Protein AF-0000000072521257 (afdb_homodimer)

Solvent-accessible surface area (backbone atoms only — not comparable to full-atom values): 13413 Å² total; per-residue (Å²): 48,46,35,74,60,92,50,86,72,81,50,86,49,53,52,63,57,55,50,37,46,43,52,31,51,49,43,72,46,35,86,54,20,36,39,36,40,30,44,77,67,72,82,46,71,68,62,39,48,52,50,46,48,74,41,91,78,56,52,69,67,55,48,51,57,48,54,69,36,52,48,74,42,81,22,84,44,61,67,48,43,52,52,50,51,49,51,47,61,72,38,23,73,83,61,30,46,34,35,44,39,34,38,38,54,65,66,54,59,30,56,83,49,34,54,59,54,51,48,57,73,74,89,47,49,35,74,61,92,50,87,72,82,48,87,50,54,54,64,55,54,50,37,47,43,52,31,52,50,44,72,46,36,89,54,19,35,39,36,40,30,43,77,68,73,82,46,69,68,64,40,48,51,50,47,48,74,43,90,79,57,53,69,68,56,48,51,57,48,55,71,35,51,49,74,42,83,23,84,44,61,66,49,42,51,52,50,51,51,51,47,62,73,37,23,73,82,62,30,46,33,34,43,41,35,39,38,53,65,66,54,59,30,55,81,48,36,53,58,54,53,47,58,74,74,89

Structure (mmCIF, N/CA/C/O backbone):
data_AF-0000000072521257-model_v1
#
loop_
_entity.id
_entity.type
_entity.pdbx_description
1 polymer 'DNA recombination and repair protein Rad51-like C-terminal domain-containing protein'
#
loop_
_atom_site.group_PDB
_atom_site.id
_atom_site.type_symbol
_atom_site.label_atom_id
_atom_site.l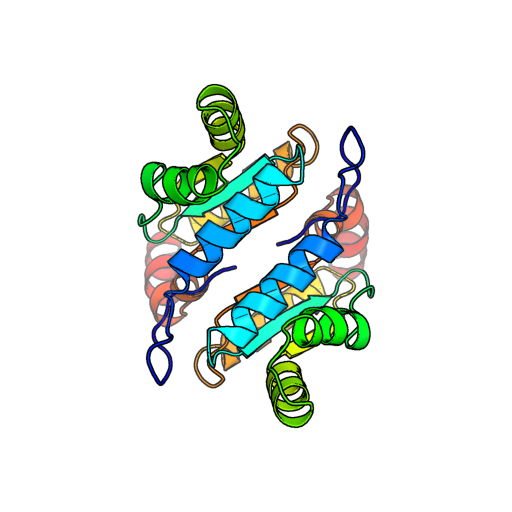abel_alt_id
_atom_site.label_comp_id
_atom_site.label_asym_id
_atom_site.label_entity_id
_atom_site.label_seq_id
_atom_site.pdbx_PDB_ins_code
_atom_site.Cartn_x
_atom_site.Cartn_y
_atom_site.Cartn_z
_atom_site.occupancy
_atom_site.B_iso_or_equiv
_atom_site.auth_seq_id
_atom_site.auth_comp_id
_atom_site.auth_asym_id
_atom_site.auth_atom_id
_atom_site.pdbx_PDB_model_num
ATOM 1 N N . LEU A 1 1 ? -2.916 1.56 -0.346 1 55.94 1 LEU A N 1
ATOM 2 C CA . LEU A 1 1 ? -3.811 2.23 -1.284 1 55.94 1 LEU A CA 1
ATOM 3 C C . LEU A 1 1 ? -3.1 3.385 -1.981 1 55.94 1 LEU A C 1
ATOM 5 O O . LEU A 1 1 ? -2.496 4.234 -1.323 1 55.94 1 LEU A O 1
ATOM 9 N N . CYS A 1 2 ? -2.846 3.328 -3.234 1 55.03 2 CYS A N 1
ATOM 10 C CA . CYS A 1 2 ? -2.188 4.363 -4.023 1 55.03 2 CYS A CA 1
ATOM 11 C C . CYS A 1 2 ? -3.205 5.188 -4.801 1 55.03 2 CYS A C 1
ATOM 13 O O . CYS A 1 2 ? -3.92 4.656 -5.656 1 55.03 2 CYS A O 1
ATOM 15 N N . ILE A 1 3 ? -3.434 6.461 -4.43 1 56.12 3 ILE A N 1
ATOM 16 C CA . ILE A 1 3 ? -4.512 7.293 -4.957 1 56.12 3 ILE A CA 1
ATOM 17 C C . ILE A 1 3 ? -3.943 8.312 -5.941 1 56.12 3 ILE A C 1
ATOM 19 O O . ILE A 1 3 ? -3.006 9.039 -5.613 1 56.12 3 ILE A O 1
ATOM 23 N N . SER A 1 4 ? -4.277 8.281 -7.172 1 51.75 4 SER A N 1
ATOM 24 C CA . SER A 1 4 ? -3.748 9.109 -8.25 1 51.75 4 SER A CA 1
ATOM 25 C C . SER A 1 4 ? -4.52 10.422 -8.359 1 51.75 4 SER A C 1
ATOM 27 O O . SER A 1 4 ? -5.477 10.523 -9.125 1 51.75 4 SER A O 1
ATOM 29 N N . ARG A 1 5 ? -4.938 10.961 -7.371 1 56.97 5 ARG A N 1
ATOM 30 C CA . ARG A 1 5 ? -5.629 12.203 -7.688 1 56.97 5 ARG A CA 1
ATOM 31 C C . ARG A 1 5 ? -4.699 13.398 -7.539 1 56.97 5 ARG A C 1
ATOM 33 O O . ARG A 1 5 ? -3.805 13.398 -6.688 1 56.97 5 ARG A O 1
ATOM 40 N N . LYS A 1 6 ? -4.91 14.18 -8.508 1 59.28 6 LYS A N 1
ATOM 41 C CA . LYS A 1 6 ? -4.129 15.414 -8.562 1 59.28 6 LYS A CA 1
ATOM 42 C C . LYS A 1 6 ? -4.332 16.25 -7.309 1 59.28 6 LYS A C 1
ATOM 44 O O . LYS A 1 6 ? -5.445 16.328 -6.781 1 59.28 6 LYS A O 1
ATOM 49 N N . CYS A 1 7 ? -3.344 16.406 -6.531 1 63.5 7 CYS A N 1
ATOM 50 C CA . CYS A 1 7 ? -3.348 17.406 -5.461 1 63.5 7 CYS A CA 1
ATOM 51 C C . CYS A 1 7 ? -2.139 18.328 -5.57 1 63.5 7 CYS A C 1
ATOM 53 O O . CYS A 1 7 ? -1.008 17.859 -5.723 1 63.5 7 CYS A O 1
ATOM 55 N N . GLY A 1 8 ? -2.553 19.516 -5.555 1 62.97 8 GLY A N 1
ATOM 56 C CA . GLY A 1 8 ? -1.477 20.5 -5.52 1 62.97 8 GLY A CA 1
ATOM 57 C C . GLY A 1 8 ? -0.546 20.406 -6.715 1 62.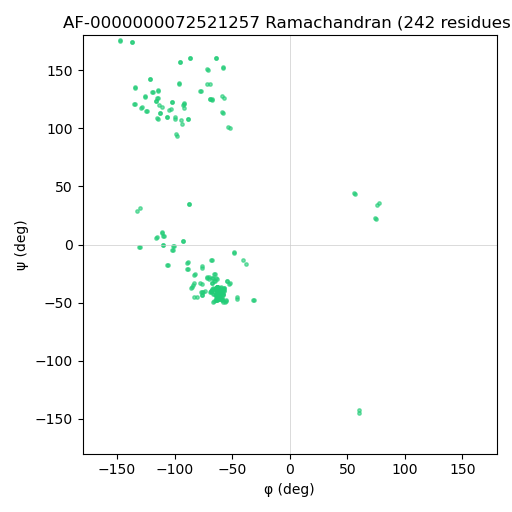97 8 GLY A C 1
ATOM 58 O O . GLY A 1 8 ? -0.994 20.172 -7.84 1 62.97 8 GLY A O 1
ATOM 59 N N . ARG A 1 9 ? 0.87 20.625 -6.527 1 59.41 9 ARG A N 1
ATOM 60 C CA . ARG A 1 9 ? 1.883 20.609 -7.582 1 59.41 9 ARG A CA 1
ATOM 61 C C . ARG A 1 9 ? 2.125 19.203 -8.086 1 59.41 9 ARG A C 1
ATOM 63 O O . ARG A 1 9 ? 2.133 18.25 -7.301 1 59.41 9 ARG A O 1
ATOM 70 N N . PRO A 1 10 ? 2.24 19.062 -9.297 1 63.34 10 PRO A N 1
ATOM 71 C CA . PRO A 1 10 ? 2.484 17.734 -9.859 1 63.34 10 PRO A CA 1
ATOM 72 C C . PRO A 1 10 ? 3.744 17.078 -9.289 1 63.34 10 PRO A C 1
ATOM 74 O O . PRO A 1 10 ? 4.762 17.75 -9.102 1 63.34 10 PRO A O 1
ATOM 77 N N . PRO A 1 11 ? 3.564 15.891 -8.781 1 64 11 PRO A N 1
ATOM 78 C CA . PRO A 1 11 ? 4.754 15.18 -8.32 1 64 11 PRO A CA 1
ATOM 79 C C . PRO A 1 11 ? 5.73 14.859 -9.445 1 64 11 PRO A C 1
ATOM 81 O O . PRO A 1 11 ? 5.375 14.969 -10.625 1 64 11 PRO A O 1
ATOM 84 N N . LEU A 1 12 ? 7.012 14.578 -9.07 1 61.75 12 LEU A N 1
ATOM 85 C CA . LEU A 1 12 ? 8.039 14.156 -10.016 1 61.75 12 LEU A CA 1
ATOM 86 C C . LEU A 1 12 ? 7.672 12.812 -10.648 1 61.75 12 LEU A C 1
ATOM 88 O O . LEU A 1 12 ? 7.941 12.594 -11.828 1 61.75 12 LEU A O 1
ATOM 92 N N . LEU A 1 13 ? 7.098 12 -9.891 1 67.88 13 LEU A N 1
ATOM 93 C CA . LEU A 1 13 ? 6.621 10.703 -10.336 1 67.88 13 LEU A CA 1
ATOM 94 C C . LEU A 1 13 ? 5.121 10.562 -10.102 1 67.88 13 LEU A C 1
ATOM 96 O O . LEU A 1 13 ? 4.582 11.125 -9.141 1 67.88 13 LEU A O 1
ATOM 100 N N . THR A 1 14 ? 4.621 9.953 -11.016 1 75.81 14 THR A N 1
ATOM 101 C CA . THR A 1 14 ? 3.207 9.672 -10.789 1 75.81 14 THR A CA 1
ATOM 102 C C . THR A 1 14 ? 3.029 8.617 -9.703 1 75.81 14 THR A C 1
ATOM 104 O O . THR A 1 14 ? 3.953 7.852 -9.414 1 75.81 14 THR A O 1
ATOM 107 N N . LEU A 1 15 ? 2.023 8.656 -9.031 1 78.31 15 LEU A N 1
ATOM 108 C CA . LEU A 1 15 ? 1.698 7.684 -7.996 1 78.31 15 LEU A CA 1
ATOM 109 C C . LEU A 1 15 ? 1.734 6.266 -8.555 1 78.31 15 LEU A C 1
ATOM 111 O O . LEU A 1 15 ? 2.162 5.332 -7.867 1 78.31 15 LEU A O 1
ATOM 115 N N . PHE A 1 16 ? 1.401 6.148 -9.82 1 80.19 16 PHE A N 1
ATOM 116 C CA . PHE A 1 16 ? 1.442 4.848 -10.477 1 80.19 16 PHE A CA 1
ATOM 117 C C . PHE A 1 16 ? 2.875 4.336 -10.586 1 80.19 16 PHE A C 1
ATOM 119 O O . PHE A 1 16 ? 3.15 3.174 -10.281 1 80.19 16 PHE A O 1
ATOM 126 N N . GLN A 1 17 ? 3.758 5.293 -10.945 1 86 17 GLN A N 1
ATOM 127 C CA . GLN A 1 17 ? 5.16 4.906 -11.07 1 86 17 GLN A CA 1
ATOM 128 C C . GLN A 1 17 ? 5.727 4.449 -9.734 1 86 17 GLN A C 1
ATOM 130 O O . GLN A 1 17 ? 6.473 3.467 -9.672 1 86 17 GLN A O 1
ATOM 135 N N . LEU A 1 18 ? 5.395 5.156 -8.711 1 86.81 18 LEU A N 1
ATOM 136 C CA . LEU A 1 18 ? 5.875 4.809 -7.375 1 86.81 18 LEU A CA 1
ATOM 137 C C . LEU A 1 18 ? 5.305 3.469 -6.922 1 86.81 18 LEU A C 1
ATOM 139 O O . LEU A 1 18 ? 6.02 2.654 -6.328 1 86.81 18 LEU A O 1
ATOM 143 N N . CYS A 1 19 ? 4.043 3.193 -7.242 1 89.44 19 CYS A N 1
ATOM 144 C CA . CYS A 1 19 ? 3.41 1.936 -6.863 1 89.44 19 CYS A CA 1
ATOM 145 C C . CYS A 1 19 ? 4.027 0.764 -7.617 1 89.44 19 CYS A C 1
ATOM 147 O O . CYS A 1 19 ? 4.309 -0.281 -7.027 1 89.44 19 CYS A O 1
ATOM 149 N N . TYR A 1 20 ? 4.32 0.989 -8.891 1 90.56 20 TYR A N 1
ATOM 150 C CA . TYR A 1 20 ? 4.961 -0.054 -9.688 1 90.56 20 TYR A CA 1
ATOM 151 C C . TYR A 1 20 ? 6.344 -0.382 -9.141 1 90.56 20 TYR A C 1
ATOM 153 O O . TYR A 1 20 ? 6.703 -1.554 -9 1 90.56 20 TYR A O 1
ATOM 161 N N . ALA A 1 21 ? 7.062 0.642 -8.875 1 90.31 21 ALA A N 1
ATOM 162 C CA . ALA A 1 21 ? 8.414 0.449 -8.352 1 90.31 21 ALA A CA 1
ATOM 163 C C . ALA A 1 21 ? 8.383 -0.305 -7.023 1 90.31 21 ALA A C 1
ATOM 165 O O . ALA A 1 21 ? 9.234 -1.16 -6.77 1 90.31 21 ALA A O 1
ATOM 166 N N . PHE A 1 22 ? 7.438 -0.017 -6.211 1 90.5 22 PHE A N 1
ATOM 167 C CA . PHE A 1 22 ? 7.309 -0.677 -4.918 1 90.5 22 PHE A CA 1
ATOM 168 C C . PHE A 1 22 ? 6.984 -2.154 -5.094 1 90.5 22 PHE A C 1
ATOM 170 O O . PHE A 1 22 ? 7.594 -3.012 -4.453 1 90.5 22 PHE A O 1
ATOM 177 N N . VAL A 1 23 ? 5.984 -2.396 -5.941 1 93 23 VAL A N 1
ATOM 178 C CA . VAL A 1 23 ? 5.574 -3.777 -6.16 1 93 23 VAL A CA 1
ATOM 179 C C . VAL A 1 23 ? 6.738 -4.574 -6.746 1 93 23 VAL A C 1
ATOM 181 O O . VAL A 1 23 ? 6.98 -5.715 -6.34 1 93 23 VAL A O 1
ATOM 184 N N . ALA A 1 24 ? 7.469 -3.971 -7.676 1 92.94 24 ALA A N 1
ATOM 185 C CA . ALA A 1 24 ? 8.641 -4.641 -8.227 1 92.94 24 ALA A CA 1
ATOM 186 C C . ALA A 1 24 ? 9.648 -4.977 -7.129 1 92.94 24 ALA A C 1
ATOM 188 O O . ALA A 1 24 ? 10.172 -6.09 -7.078 1 92.94 24 ALA A O 1
ATOM 189 N N . ASN A 1 25 ? 9.938 -4.039 -6.258 1 90.12 25 ASN A N 1
ATOM 190 C CA . ASN A 1 25 ? 10.844 -4.258 -5.137 1 90.12 25 ASN A CA 1
ATOM 191 C C . ASN A 1 25 ? 10.336 -5.352 -4.203 1 90.12 25 ASN A C 1
ATOM 193 O O . ASN A 1 25 ? 11.109 -6.191 -3.738 1 90.12 25 ASN A O 1
ATOM 197 N N . PHE A 1 26 ? 9.086 -5.359 -3.924 1 90.56 26 PHE A N 1
ATOM 198 C CA . PHE A 1 26 ? 8.43 -6.359 -3.088 1 90.56 26 PHE A CA 1
ATOM 199 C C . PHE A 1 26 ? 8.625 -7.754 -3.666 1 90.56 26 PHE A C 1
ATOM 201 O O . PHE A 1 26 ? 9.023 -8.68 -2.953 1 90.56 26 PHE A O 1
ATOM 208 N N . LEU A 1 27 ? 8.391 -7.855 -4.926 1 92 27 LEU A N 1
ATOM 209 C CA . LEU A 1 27 ? 8.469 -9.148 -5.59 1 92 27 LEU A CA 1
ATOM 210 C C . LEU A 1 27 ? 9.906 -9.664 -5.617 1 92 27 LEU A C 1
ATOM 212 O O . LEU A 1 27 ? 10.141 -10.867 -5.504 1 92 27 LEU A O 1
ATOM 216 N N . ARG A 1 28 ? 10.781 -8.75 -5.711 1 89.5 28 ARG A N 1
ATOM 217 C CA . ARG A 1 28 ? 12.195 -9.117 -5.766 1 89.5 28 ARG A CA 1
ATOM 218 C C . ARG A 1 28 ? 12.6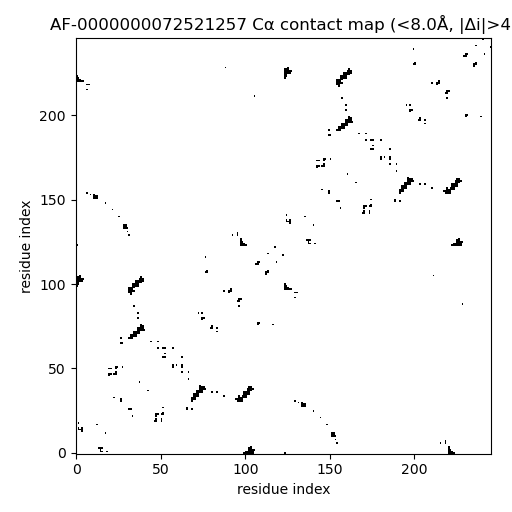88 -9.617 -4.414 1 89.5 28 ARG A C 1
ATOM 220 O O . ARG A 1 28 ? 13.578 -10.461 -4.344 1 89.5 28 ARG A O 1
ATOM 227 N N . ASN A 1 29 ? 12.109 -9.164 -3.395 1 87.88 29 ASN A N 1
ATOM 228 C CA . ASN A 1 29 ? 12.688 -9.383 -2.072 1 87.88 29 ASN A CA 1
ATOM 229 C C . ASN A 1 29 ? 11.844 -10.352 -1.249 1 87.88 29 ASN A C 1
ATOM 231 O O . ASN A 1 29 ? 12.164 -10.625 -0.09 1 87.88 29 ASN A O 1
ATOM 235 N N . THR A 1 30 ? 10.789 -10.805 -1.823 1 87.88 30 THR A N 1
ATOM 236 C CA . THR A 1 30 ? 9.938 -11.766 -1.119 1 87.88 30 THR A CA 1
ATOM 237 C C . THR A 1 30 ? 9.5 -12.883 -2.057 1 87.88 30 THR A C 1
ATOM 239 O O . THR A 1 30 ? 9.766 -12.836 -3.258 1 87.88 30 THR A O 1
ATOM 242 N N . THR A 1 31 ? 8.828 -13.852 -1.479 1 88.62 31 THR A N 1
ATOM 243 C CA . THR A 1 31 ? 8.195 -14.914 -2.254 1 88.62 31 THR A CA 1
ATOM 244 C C . THR A 1 31 ? 6.676 -14.797 -2.193 1 88.62 31 THR A C 1
ATOM 246 O O . THR A 1 31 ? 5.961 -15.664 -2.699 1 88.62 31 THR A O 1
ATOM 249 N N . PHE A 1 32 ? 6.195 -13.711 -1.667 1 88.31 32 PHE A N 1
ATOM 250 C CA . PHE A 1 32 ? 4.77 -13.555 -1.415 1 88.31 32 PHE A CA 1
ATOM 251 C C . PHE A 1 32 ? 4.055 -13.023 -2.654 1 88.31 32 PHE A C 1
ATOM 253 O O . PHE A 1 32 ? 4.688 -12.461 -3.549 1 88.31 32 PHE A O 1
ATOM 260 N N . ASN A 1 33 ? 2.805 -13.242 -2.605 1 90.44 33 ASN A N 1
ATOM 261 C CA . ASN A 1 33 ? 1.97 -12.805 -3.717 1 90.44 33 ASN A CA 1
ATOM 262 C C . ASN A 1 33 ? 1.356 -11.43 -3.447 1 90.44 33 ASN A C 1
ATOM 264 O O . ASN A 1 33 ? 1.243 -11.016 -2.295 1 90.44 33 ASN A O 1
ATOM 268 N N . VAL A 1 34 ? 1.002 -10.758 -4.57 1 92.12 34 VAL A N 1
ATOM 269 C CA . VAL A 1 34 ? 0.412 -9.422 -4.527 1 92.12 34 VAL A CA 1
ATOM 270 C C . VAL A 1 34 ? -0.983 -9.453 -5.145 1 92.12 34 VAL A C 1
ATOM 272 O O . VAL A 1 34 ? -1.183 -10.039 -6.215 1 92.12 34 VAL A O 1
ATOM 275 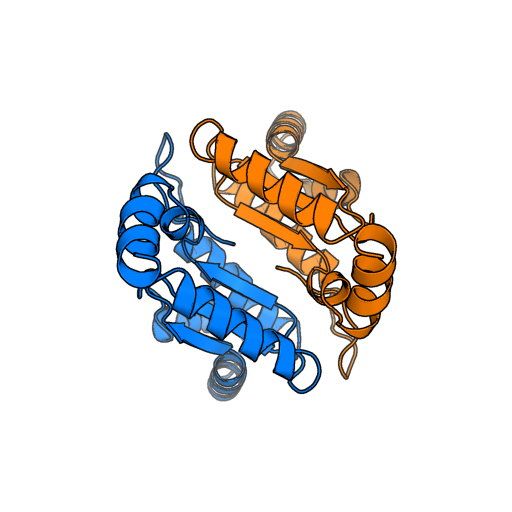N N . ALA A 1 35 ? -1.9 -8.898 -4.445 1 91.25 35 ALA A N 1
ATOM 276 C CA . ALA A 1 35 ? -3.219 -8.641 -5.02 1 91.25 35 ALA A CA 1
ATOM 277 C C . ALA A 1 35 ? -3.375 -7.168 -5.391 1 91.25 35 ALA A C 1
ATOM 279 O O . ALA A 1 35 ? -3.225 -6.285 -4.539 1 91.25 35 ALA A O 1
ATOM 280 N N . TRP A 1 36 ? -3.66 -6.945 -6.656 1 92.94 36 TRP A N 1
ATOM 281 C CA . TRP A 1 36 ? -3.85 -5.59 -7.172 1 92.94 36 TRP A CA 1
ATOM 282 C C . TRP A 1 36 ? -5.289 -5.379 -7.633 1 92.94 36 TRP A C 1
ATOM 284 O O . TRP A 1 36 ? -5.699 -5.918 -8.664 1 92.94 36 TRP A O 1
ATOM 294 N N . LEU A 1 37 ? -6.004 -4.617 -6.887 1 90.81 37 LEU A N 1
ATOM 295 C CA . LEU A 1 37 ? -7.352 -4.215 -7.281 1 90.81 37 LEU A CA 1
ATOM 296 C C . LEU A 1 37 ? -7.312 -2.941 -8.117 1 90.81 37 LEU A C 1
ATOM 298 O O . LEU A 1 37 ? -7.109 -1.849 -7.586 1 90.81 37 LEU A O 1
ATOM 302 N N . ASP A 1 38 ? -7.566 -3.062 -9.359 1 89.94 38 ASP A N 1
ATOM 303 C CA . ASP A 1 38 ? -7.375 -2.014 -10.359 1 89.94 38 ASP A CA 1
ATOM 304 C C . ASP A 1 38 ? -8.688 -1.291 -10.656 1 89.94 38 ASP A C 1
ATOM 306 O O . ASP A 1 38 ? -9.438 -1.702 -11.539 1 89.94 38 ASP A O 1
ATOM 310 N N . SER A 1 39 ? -8.93 -0.238 -10 1 83.75 39 SER A N 1
ATOM 311 C CA . SER A 1 39 ? -10.18 0.489 -10.203 1 83.75 39 SER A CA 1
ATOM 312 C C . SER A 1 39 ? -10.094 1.41 -11.414 1 83.75 39 SER A C 1
ATOM 314 O O . SER A 1 39 ? -11.109 1.689 -12.055 1 83.75 39 SER A O 1
ATOM 316 N N . SER A 1 40 ? -8.953 1.848 -11.797 1 81.31 40 SER A N 1
ATOM 317 C CA . SER A 1 40 ? -8.766 2.797 -12.891 1 81.31 40 SER A CA 1
ATOM 318 C C . SER A 1 40 ? -8.617 2.08 -14.227 1 81.31 40 SER A C 1
ATOM 320 O O . SER A 1 40 ? -8.781 2.688 -15.289 1 81.31 40 SER A O 1
ATOM 322 N N . GLY A 1 41 ? -8.25 0.86 -14.094 1 86.62 41 GLY A N 1
ATOM 323 C CA . GLY A 1 41 ? -7.949 0.123 -15.312 1 86.62 41 GLY A CA 1
ATOM 324 C C . GLY A 1 41 ? -6.625 0.522 -15.938 1 86.62 41 GLY A C 1
ATOM 325 O O . GLY A 1 41 ? -6.441 0.397 -17.156 1 86.62 41 GLY A O 1
ATOM 326 N N . SER A 1 42 ? -5.762 1.056 -15.156 1 84.75 42 SER A N 1
ATOM 327 C CA . SER A 1 42 ? -4.516 1.587 -15.703 1 84.75 42 SER A CA 1
ATOM 328 C C . SER A 1 42 ? -3.355 0.624 -15.477 1 84.75 42 SER A C 1
ATOM 330 O O . SER A 1 42 ? -2.246 0.856 -15.961 1 84.75 42 SER A O 1
ATOM 332 N N . PHE A 1 43 ? -3.574 -0.539 -14.805 1 91.94 43 PHE A N 1
ATOM 333 C CA . PHE A 1 43 ? -2.498 -1.494 -14.57 1 91.94 43 PHE A CA 1
ATOM 334 C C . PHE A 1 43 ? -2.029 -2.117 -15.875 1 91.94 43 PHE A C 1
ATOM 336 O O . PHE A 1 43 ? -2.844 -2.588 -16.672 1 91.94 43 PHE A O 1
ATOM 343 N N . ARG A 1 44 ? -0.794 -2.014 -16.141 1 94.19 44 ARG A N 1
ATOM 344 C CA . ARG A 1 44 ? -0.155 -2.625 -17.297 1 94.19 44 ARG A CA 1
ATOM 345 C C . ARG A 1 44 ? 1.004 -3.521 -16.875 1 94.19 44 ARG A C 1
ATOM 347 O O . ARG A 1 44 ? 2.012 -3.039 -16.359 1 94.19 44 ARG A O 1
ATOM 354 N N . ALA A 1 45 ? 0.822 -4.809 -17.141 1 94.62 45 ALA A N 1
ATOM 355 C CA . ALA A 1 45 ? 1.824 -5.785 -16.719 1 94.62 45 ALA A CA 1
ATOM 356 C C . ALA A 1 45 ? 3.193 -5.453 -17.297 1 94.62 45 ALA A C 1
ATOM 358 O O . ALA A 1 45 ? 4.219 -5.621 -16.641 1 94.62 45 ALA A O 1
ATOM 359 N N . HIS A 1 46 ? 3.156 -4.969 -18.547 1 94.06 46 HIS A N 1
ATOM 360 C CA . HIS A 1 46 ? 4.422 -4.664 -19.203 1 94.06 46 HIS A CA 1
ATOM 361 C C . HIS A 1 46 ? 5.16 -3.543 -18.484 1 94.06 46 HIS A C 1
ATOM 363 O O . HIS A 1 46 ? 6.395 -3.535 -18.438 1 94.06 46 HIS A O 1
ATOM 369 N N . ARG A 1 47 ? 4.453 -2.561 -17.984 1 91.88 47 ARG A N 1
ATOM 370 C CA . ARG A 1 47 ? 5.086 -1.49 -17.219 1 91.88 47 ARG A CA 1
ATOM 371 C C . ARG A 1 47 ? 5.738 -2.033 -15.945 1 91.88 47 ARG A C 1
ATOM 373 O O . ARG A 1 47 ? 6.844 -1.62 -15.586 1 91.88 47 ARG A O 1
ATOM 380 N N . LEU A 1 48 ? 5.023 -2.969 -15.258 1 93.62 48 LEU A N 1
ATOM 381 C CA . LEU A 1 48 ? 5.598 -3.598 -14.07 1 93.62 48 LEU A CA 1
ATOM 382 C C . LEU A 1 48 ? 6.84 -4.406 -14.438 1 93.62 48 LEU A C 1
ATOM 384 O O . LEU A 1 48 ? 7.828 -4.398 -13.695 1 93.62 48 LEU A O 1
ATOM 388 N N . GLN A 1 49 ? 6.758 -5.082 -15.586 1 94.56 49 GLN A N 1
ATOM 389 C CA . GLN A 1 49 ? 7.891 -5.863 -16.078 1 94.56 49 GLN A CA 1
ATOM 390 C C . GLN A 1 49 ? 9.133 -4.992 -16.234 1 94.56 49 GLN A C 1
ATOM 392 O O . GLN A 1 49 ? 10.242 -5.422 -15.914 1 94.56 49 GLN A O 1
ATOM 397 N N . GLU A 1 50 ? 8.938 -3.801 -16.719 1 92.44 50 GLU A N 1
ATOM 398 C CA . GLU A 1 50 ? 10.047 -2.877 -16.922 1 92.44 50 GLU A CA 1
ATOM 399 C C . GLU A 1 50 ? 10.719 -2.533 -15.594 1 92.44 50 GLU A C 1
ATOM 401 O O . GLU A 1 50 ? 11.945 -2.414 -15.523 1 92.44 50 GLU A O 1
ATOM 406 N N . TYR A 1 51 ? 9.938 -2.408 -14.578 1 91.62 51 TYR A N 1
ATOM 407 C CA . TYR A 1 51 ? 10.492 -2.113 -13.258 1 91.62 51 TYR A CA 1
ATOM 408 C C . TYR A 1 51 ? 11.25 -3.312 -12.703 1 91.62 51 TYR A C 1
ATOM 410 O O . TYR A 1 51 ? 12.219 -3.148 -11.953 1 91.62 51 TYR A O 1
ATOM 418 N N . LEU A 1 52 ? 10.867 -4.5 -13.094 1 92.44 52 LEU A N 1
ATOM 419 C CA . LEU A 1 52 ? 11.516 -5.723 -12.625 1 92.44 52 LEU A CA 1
ATOM 420 C C . LEU A 1 52 ? 12.836 -5.949 -13.344 1 92.44 52 LEU A C 1
ATOM 422 O O . LEU A 1 52 ? 13.789 -6.457 -12.758 1 92.44 52 LEU A O 1
ATOM 426 N N . ILE A 1 53 ? 12.891 -5.551 -14.594 1 87.44 53 ILE A N 1
ATOM 427 C CA . ILE A 1 53 ? 14.062 -5.77 -15.43 1 87.44 53 ILE A CA 1
ATOM 428 C C . ILE A 1 53 ? 15.164 -4.785 -15.047 1 87.44 53 ILE A C 1
ATOM 430 O O . ILE A 1 53 ? 16.359 -5.121 -15.102 1 87.44 53 ILE A O 1
ATOM 434 N N . ASP A 1 54 ? 14.836 -3.576 -14.836 1 74.62 54 ASP A N 1
ATOM 435 C CA . ASP A 1 54 ? 15.828 -2.537 -14.57 1 74.62 54 ASP A CA 1
ATOM 436 C C . ASP A 1 54 ? 16.828 -2.99 -13.508 1 74.62 54 ASP A C 1
ATOM 438 O O . ASP A 1 54 ? 17.906 -2.418 -13.383 1 74.62 54 ASP A O 1
ATOM 442 N N . SER A 1 55 ? 16.562 -4.066 -12.984 1 62.56 55 SER A N 1
ATOM 443 C CA . SER A 1 55 ? 17.594 -4.598 -12.102 1 62.56 55 SER A CA 1
ATOM 444 C C . SER A 1 55 ? 18.516 -5.559 -12.844 1 62.56 55 SER A C 1
ATOM 446 O O . SER A 1 55 ? 18.047 -6.484 -13.508 1 62.56 55 SER A O 1
ATOM 448 N N . ALA A 1 56 ? 19.781 -5.195 -13.164 1 60.75 56 ALA A N 1
ATOM 449 C CA . ALA A 1 56 ? 20.844 -5.707 -14.008 1 60.75 56 ALA A CA 1
ATOM 450 C C . ALA A 1 56 ? 20.953 -7.227 -13.922 1 60.75 56 ALA A C 1
ATOM 452 O O . ALA A 1 56 ? 21.391 -7.883 -14.859 1 60.75 56 ALA A O 1
ATOM 453 N N . ASP A 1 57 ? 20.359 -7.844 -13.008 1 68.06 57 ASP A N 1
ATOM 454 C CA . ASP A 1 57 ? 20.797 -9.234 -12.922 1 68.06 57 ASP A CA 1
ATOM 455 C C . ASP A 1 57 ? 19.609 -10.18 -12.82 1 68.06 57 ASP A C 1
ATOM 457 O O . ASP A 1 57 ? 19.734 -11.312 -12.352 1 68.06 57 ASP A O 1
ATOM 461 N N . VAL A 1 58 ? 18.547 -9.812 -13.359 1 79.62 58 VAL A N 1
ATOM 462 C CA . VAL A 1 58 ? 17.422 -10.727 -13.188 1 79.62 58 VAL A CA 1
ATOM 463 C C . VAL A 1 58 ? 17.062 -11.375 -14.516 1 79.62 58 VAL A C 1
ATOM 465 O O . VAL A 1 58 ? 16.969 -10.703 -15.547 1 79.62 58 VAL A O 1
ATOM 468 N N . SER A 1 59 ? 17.125 -12.68 -14.703 1 87.56 59 SER A N 1
ATOM 469 C CA . SER A 1 59 ? 16.75 -13.43 -15.906 1 87.56 59 SER A CA 1
ATOM 470 C C . SER A 1 59 ? 15.297 -13.18 -16.281 1 87.56 59 SER A C 1
ATOM 472 O O . SER A 1 59 ? 14.484 -12.82 -15.43 1 87.56 59 SER A O 1
ATOM 474 N N . GLU A 1 60 ? 15.086 -13.328 -17.562 1 88.81 60 GLU A N 1
ATOM 475 C CA . GLU A 1 60 ? 13.719 -13.195 -18.062 1 88.81 60 GLU A CA 1
ATOM 476 C C . GLU A 1 60 ? 12.789 -14.195 -17.391 1 88.81 60 GLU A C 1
ATOM 478 O O . GLU A 1 60 ? 11.641 -13.867 -17.078 1 88.81 60 GLU A O 1
ATOM 483 N N . ASP A 1 61 ? 13.281 -15.344 -17.172 1 92.44 61 ASP A N 1
ATOM 484 C CA . ASP A 1 61 ? 12.484 -16.375 -16.516 1 92.44 61 ASP A CA 1
ATOM 485 C C . ASP A 1 61 ? 12.102 -15.953 -15.094 1 92.44 61 ASP A C 1
ATOM 487 O O . ASP A 1 61 ? 10.984 -16.203 -14.648 1 92.44 61 ASP A O 1
ATOM 491 N N . LEU A 1 62 ? 13 -15.383 -14.438 1 93.12 62 LEU A N 1
ATOM 492 C CA . LEU A 1 62 ? 12.727 -14.922 -13.078 1 93.12 62 LEU A CA 1
ATOM 493 C C . LEU A 1 62 ? 11.711 -13.789 -13.078 1 93.12 62 LEU A C 1
ATOM 495 O O . LEU A 1 62 ? 10.82 -13.75 -12.219 1 93.12 62 LEU A O 1
ATOM 499 N N . VAL A 1 63 ? 11.844 -12.984 -14.062 1 94.06 63 VAL A N 1
ATOM 500 C CA . VAL A 1 63 ? 10.906 -11.875 -14.188 1 94.06 63 VAL A CA 1
ATOM 501 C C . VAL A 1 63 ? 9.492 -12.414 -14.414 1 94.06 63 VAL A C 1
ATOM 503 O O . VAL A 1 63 ? 8.539 -11.961 -13.781 1 94.06 63 VAL A O 1
ATOM 506 N N . GLU A 1 64 ? 9.406 -13.344 -15.273 1 94.5 64 GLU A N 1
ATOM 507 C CA . GLU A 1 64 ? 8.109 -13.961 -15.555 1 94.5 64 GLU A CA 1
ATOM 508 C C . GLU A 1 64 ? 7.527 -14.609 -14.305 1 94.5 64 GLU A C 1
ATOM 510 O O . GLU A 1 64 ? 6.332 -14.484 -14.031 1 94.5 64 GLU A O 1
ATOM 515 N N . SER A 1 65 ? 8.367 -15.266 -13.617 1 95.44 65 SER A N 1
ATOM 516 C CA . SER A 1 65 ? 7.918 -15.93 -12.391 1 95.44 65 SER A CA 1
ATOM 517 C C . SER A 1 65 ? 7.418 -14.914 -11.367 1 95.44 65 SER A C 1
ATOM 519 O O . SER A 1 65 ? 6.465 -15.188 -10.641 1 95.44 65 SER A O 1
ATOM 521 N N . MET A 1 66 ? 8.039 -13.789 -11.281 1 95 66 MET A N 1
ATOM 522 C CA . MET A 1 66 ? 7.602 -12.734 -10.367 1 95 66 MET A CA 1
ATOM 523 C C . MET A 1 66 ? 6.262 -12.156 -10.812 1 95 66 MET A C 1
ATOM 525 O O . MET A 1 66 ? 5.379 -11.922 -9.984 1 95 66 MET A O 1
ATOM 529 N N . LEU A 1 67 ? 6.117 -12.016 -12.102 1 96.25 67 LEU A N 1
ATOM 530 C CA . LEU A 1 67 ? 4.875 -11.461 -12.633 1 96.25 67 LEU A CA 1
ATOM 531 C C . LEU A 1 67 ? 3.701 -12.391 -12.359 1 96.25 67 LEU A C 1
ATOM 533 O O . LEU A 1 67 ? 2.578 -11.93 -12.141 1 96.25 67 LEU A O 1
ATOM 537 N N . GLU A 1 68 ? 3.955 -13.688 -12.328 1 96.62 68 GLU A N 1
ATOM 538 C CA . GLU A 1 68 ? 2.918 -14.68 -12.07 1 96.62 68 GLU A CA 1
ATOM 539 C C . GLU A 1 68 ? 2.396 -14.578 -10.641 1 96.62 68 GLU A C 1
ATOM 541 O O . GLU A 1 68 ? 1.338 -15.117 -10.32 1 96.62 68 GLU A O 1
ATOM 546 N N . ARG A 1 69 ? 3.061 -13.883 -9.797 1 94.81 69 ARG A N 1
ATOM 547 C CA . ARG A 1 69 ? 2.668 -13.758 -8.398 1 94.81 69 ARG A CA 1
ATOM 548 C C . ARG A 1 69 ? 1.785 -12.531 -8.188 1 94.81 69 ARG A C 1
ATOM 550 O O . ARG A 1 69 ? 1.373 -12.242 -7.059 1 94.81 69 ARG A O 1
ATOM 557 N N . VAL A 1 70 ? 1.454 -11.82 -9.219 1 95.69 70 VAL A N 1
ATOM 558 C CA . VAL A 1 70 ? 0.597 -10.641 -9.133 1 95.69 70 VAL A CA 1
ATOM 559 C C . VAL A 1 70 ? -0.786 -10.969 -9.695 1 95.69 70 VAL A C 1
ATOM 561 O O . VAL A 1 70 ? -0.935 -11.203 -10.891 1 95.69 70 VAL A O 1
ATOM 564 N N . ALA A 1 71 ? -1.722 -11.031 -8.812 1 95.12 71 ALA A N 1
ATOM 565 C CA . ALA A 1 71 ? -3.111 -11.18 -9.242 1 95.12 71 ALA A CA 1
ATOM 566 C C . ALA A 1 71 ? -3.781 -9.82 -9.414 1 95.12 71 ALA A C 1
ATOM 568 O O . ALA A 1 71 ? -3.846 -9.023 -8.469 1 95.12 71 ALA A O 1
ATOM 569 N N . VAL A 1 72 ? -4.27 -9.562 -10.602 1 95.19 72 VAL A N 1
ATOM 570 C CA . VAL A 1 72 ? -4.898 -8.281 -10.898 1 95.19 72 VAL A CA 1
ATOM 571 C C . VAL A 1 72 ? -6.383 -8.492 -11.188 1 95.19 72 VAL A C 1
ATOM 573 O O . VAL A 1 72 ? -6.754 -9.398 -11.93 1 95.19 72 VAL A O 1
ATOM 576 N N . THR A 1 73 ? -7.148 -7.668 -10.57 1 93.94 73 THR A N 1
ATOM 577 C CA . THR A 1 73 ? -8.586 -7.723 -10.82 1 93.94 73 THR A CA 1
ATOM 578 C C . THR A 1 73 ? -9.148 -6.32 -11.023 1 93.94 73 THR A C 1
ATOM 580 O O . THR A 1 73 ? -8.828 -5.402 -10.266 1 93.94 73 THR A O 1
ATOM 583 N N . ARG A 1 74 ? -9.961 -6.211 -12.008 1 92.69 74 ARG A N 1
ATOM 584 C CA . ARG A 1 74 ? -10.648 -4.945 -12.234 1 92.69 74 ARG A CA 1
ATOM 585 C C . ARG A 1 74 ? -11.812 -4.773 -11.266 1 92.69 74 ARG A C 1
ATOM 587 O O . ARG A 1 74 ? -12.562 -5.719 -11.008 1 92.69 74 ARG A O 1
ATOM 594 N N . VAL A 1 75 ? -11.852 -3.594 -10.656 1 88.75 75 VAL A N 1
ATOM 595 C CA . VAL A 1 75 ? -12.961 -3.244 -9.781 1 88.75 75 VAL A CA 1
ATOM 596 C C . VAL A 1 75 ? -13.531 -1.887 -10.188 1 88.75 75 VAL A C 1
ATOM 598 O O . VAL A 1 75 ? -12.867 -0.857 -10.039 1 88.75 75 VAL A O 1
ATOM 601 N N . SER A 1 76 ? -14.75 -1.848 -10.578 1 84.25 76 SER A N 1
ATOM 602 C CA . SER A 1 76 ? -15.281 -0.631 -11.18 1 84.25 76 SER A CA 1
ATOM 603 C C . SER A 1 76 ? -16.219 0.1 -10.227 1 84.25 76 SER A C 1
ATOM 605 O O . SER A 1 76 ? -16.531 1.271 -10.438 1 84.25 76 SER A O 1
ATOM 607 N N . ASN A 1 77 ? -16.688 -0.538 -9.25 1 80.56 77 ASN A N 1
ATOM 608 C CA . ASN A 1 77 ? -17.578 0.08 -8.266 1 80.56 77 ASN A CA 1
ATOM 609 C C . ASN A 1 77 ? -17.375 -0.518 -6.879 1 80.56 77 ASN A C 1
ATOM 611 O O . ASN A 1 77 ? -16.547 -1.421 -6.699 1 80.56 77 ASN A O 1
ATOM 615 N N . GLN A 1 78 ? -18.062 0.05 -5.926 1 75.62 78 GLN A N 1
ATOM 616 C CA . GLN A 1 78 ? -17.859 -0.325 -4.531 1 75.62 78 GLN A CA 1
ATOM 617 C C . GLN A 1 78 ? -18.203 -1.794 -4.301 1 75.62 78 GLN A C 1
ATOM 619 O O . GLN A 1 78 ? -17.547 -2.48 -3.523 1 75.62 78 GLN A O 1
ATOM 624 N N . LEU A 1 79 ? -19.281 -2.209 -4.992 1 78.06 79 LEU A N 1
ATOM 625 C CA . LEU A 1 79 ? -19.688 -3.6 -4.824 1 78.06 79 LEU A CA 1
ATOM 626 C C . LEU A 1 79 ? -18.594 -4.551 -5.316 1 78.06 79 LEU A C 1
ATOM 628 O O . LEU A 1 79 ? -18.25 -5.512 -4.625 1 78.06 79 LEU A O 1
ATOM 632 N N . GLN A 1 80 ? -18.078 -4.312 -6.477 1 85.44 80 GLN A N 1
ATOM 633 C CA . GLN A 1 80 ? -16.984 -5.117 -7.012 1 85.44 80 GLN A CA 1
ATOM 634 C C . GLN A 1 80 ? -15.766 -5.062 -6.102 1 85.44 80 GLN A C 1
ATOM 636 O O . GLN A 1 80 ? -15.055 -6.055 -5.949 1 85.44 80 GLN A O 1
ATOM 641 N N . LEU A 1 81 ? -15.539 -3.891 -5.535 1 83.44 81 LEU A N 1
ATOM 642 C CA . LEU A 1 81 ? -14.43 -3.74 -4.602 1 83.44 81 LEU A CA 1
ATOM 643 C C . LEU A 1 81 ? -14.609 -4.645 -3.387 1 83.44 81 LEU A C 1
ATOM 645 O O . LEU A 1 81 ? -13.695 -5.383 -3.014 1 83.44 81 LEU A O 1
ATOM 649 N N . ILE A 1 82 ? -15.781 -4.621 -2.859 1 78.75 82 ILE A N 1
ATOM 650 C CA . ILE A 1 82 ? -16.078 -5.43 -1.68 1 78.75 82 ILE A CA 1
ATOM 651 C C . ILE A 1 82 ? -15.945 -6.91 -2.02 1 78.75 82 ILE A C 1
ATOM 653 O O . ILE A 1 82 ? -15.359 -7.68 -1.252 1 78.75 82 ILE A O 1
ATOM 657 N N . GLU A 1 83 ? -16.469 -7.316 -3.121 1 83.44 83 GLU A N 1
ATOM 658 C CA . GLU A 1 83 ? -16.375 -8.711 -3.557 1 83.44 83 GLU A CA 1
ATOM 659 C C . GLU A 1 83 ? -14.922 -9.141 -3.734 1 83.44 83 GLU A C 1
ATOM 661 O O . GLU A 1 83 ? -14.531 -10.227 -3.303 1 83.44 83 GLU A O 1
ATOM 666 N N . ALA A 1 84 ? -14.172 -8.344 -4.367 1 84.75 84 ALA A N 1
ATOM 667 C CA . ALA A 1 84 ? -12.758 -8.648 -4.57 1 84.75 84 ALA A CA 1
ATOM 668 C C . ALA A 1 84 ? -12.023 -8.789 -3.238 1 84.75 84 ALA A C 1
ATOM 670 O O . ALA A 1 84 ? -11.203 -9.695 -3.064 1 84.75 84 ALA A O 1
ATOM 671 N N . LEU A 1 85 ? -12.336 -7.887 -2.301 1 81.25 85 LEU A N 1
ATOM 672 C CA . LEU A 1 85 ? -11.719 -7.938 -0.981 1 81.25 85 LEU A CA 1
ATOM 673 C C . LEU A 1 85 ? -12.086 -9.234 -0.259 1 81.25 85 LEU A C 1
ATOM 675 O O . LEU A 1 85 ? -11.25 -9.82 0.432 1 81.25 85 LEU A O 1
ATOM 679 N N . ASP A 1 86 ? -13.312 -9.625 -0.484 1 79.25 86 ASP A N 1
ATOM 680 C CA . ASP A 1 86 ? -13.758 -10.875 0.106 1 79.25 86 ASP A CA 1
ATOM 681 C C . ASP A 1 86 ? -12.969 -12.062 -0.455 1 79.25 86 ASP A C 1
ATOM 683 O O . ASP A 1 86 ? -12.555 -12.945 0.294 1 79.25 86 ASP A O 1
ATOM 687 N N . ILE A 1 87 ? -12.773 -12.086 -1.674 1 83.25 87 ILE A N 1
ATOM 688 C CA . ILE A 1 87 ? -12.047 -13.156 -2.344 1 83.25 87 ILE A CA 1
ATOM 689 C C . ILE A 1 87 ? -10.594 -13.172 -1.858 1 83.25 87 ILE A C 1
ATOM 691 O O . ILE A 1 87 ? -10.055 -14.234 -1.539 1 83.25 87 ILE A O 1
ATOM 695 N N . VAL A 1 88 ? -9.984 -12.031 -1.833 1 82 88 VAL A N 1
ATOM 696 C CA . VAL A 1 88 ? -8.609 -11.938 -1.369 1 82 88 VAL A CA 1
ATOM 697 C C . VAL A 1 88 ? -8.508 -12.461 0.064 1 82 88 VAL A C 1
ATOM 699 O O . VAL A 1 88 ? -7.57 -13.188 0.403 1 82 88 VAL A O 1
ATOM 702 N N . ASP A 1 89 ? -9.469 -12.055 0.842 1 75.62 89 ASP A N 1
ATOM 703 C CA . ASP A 1 89 ? -9.477 -12.484 2.238 1 75.62 89 ASP A CA 1
ATOM 704 C C . ASP A 1 89 ? -9.539 -14.008 2.346 1 75.62 89 ASP A C 1
ATOM 706 O O . ASP A 1 89 ? -8.852 -14.609 3.17 1 75.62 89 ASP A O 1
ATOM 710 N N . ASP A 1 90 ? -10.367 -14.602 1.504 1 76 90 ASP A N 1
ATOM 711 C CA . ASP A 1 90 ? -10.57 -16.047 1.519 1 76 90 ASP A CA 1
ATOM 712 C C . ASP A 1 90 ? -9.273 -16.781 1.166 1 76 90 ASP A C 1
ATOM 714 O O . ASP A 1 90 ? -9.023 -17.891 1.663 1 76 90 ASP A O 1
ATOM 718 N N . PHE A 1 91 ? -8.5 -16.125 0.385 1 78 91 PHE A N 1
ATOM 719 C CA . PHE A 1 91 ? -7.355 -16.844 -0.158 1 78 91 PHE A CA 1
ATOM 720 C C . PHE A 1 91 ? -6.051 -16.234 0.346 1 78 91 PHE A C 1
ATOM 722 O O . PHE A 1 91 ? -4.965 -16.641 -0.082 1 78 91 PHE A O 1
ATOM 729 N N . PHE A 1 92 ? -6.184 -15.352 1.2 1 75.69 92 PHE A N 1
ATOM 730 C CA . PHE A 1 92 ? -5.035 -14.578 1.664 1 75.69 92 PHE A CA 1
ATOM 731 C C . PHE A 1 92 ? -3.961 -15.492 2.236 1 75.69 92 PHE A C 1
ATOM 733 O O . PHE A 1 92 ? -2.785 -15.375 1.881 1 75.69 92 PHE A O 1
ATOM 740 N N . GLU A 1 93 ? -4.406 -16.391 3.127 1 74.69 93 GLU A N 1
ATOM 741 C CA . GLU A 1 93 ? -3.459 -17.297 3.779 1 74.69 93 GLU A CA 1
ATOM 742 C C . GLU A 1 93 ? -3.035 -18.422 2.844 1 74.69 93 GLU A C 1
ATOM 744 O O . GLU A 1 93 ? -1.851 -18.75 2.762 1 74.69 93 GLU A O 1
ATOM 749 N N . GLU A 1 94 ? -3.969 -18.891 2.158 1 81.19 94 GLU A N 1
ATOM 750 C CA . GLU A 1 94 ? -3.713 -20.047 1.296 1 81.19 94 GLU A CA 1
ATOM 751 C C . GLU A 1 94 ? -2.699 -19.703 0.207 1 81.19 94 GLU A C 1
ATOM 753 O O . GLU A 1 94 ? -1.827 -20.516 -0.111 1 81.19 94 GLU A O 1
ATOM 758 N N . TYR A 1 95 ? -2.738 -18.531 -0.327 1 84.25 95 TYR A N 1
ATOM 759 C CA . TYR A 1 95 ? -1.878 -18.172 -1.445 1 84.25 95 TYR A CA 1
ATOM 760 C C . TYR A 1 95 ? -0.803 -17.172 -1.003 1 84.25 95 TYR A C 1
ATOM 762 O O . TYR A 1 95 ? -0.057 -16.656 -1.831 1 84.25 95 TYR A O 1
ATOM 770 N N . CYS A 1 96 ? -0.738 -16.938 0.274 1 82.75 96 CYS A N 1
ATOM 771 C CA . CYS A 1 96 ? 0.301 -16.094 0.867 1 82.75 96 CYS A CA 1
ATOM 772 C C . CYS A 1 96 ? 0.315 -14.719 0.232 1 82.75 96 CYS A C 1
ATOM 774 O O . CYS A 1 96 ? 1.371 -14.227 -0.171 1 82.75 96 CYS A O 1
ATOM 776 N N . PHE A 1 97 ? -0.88 -14.172 0.059 1 84.5 97 PHE A N 1
ATOM 777 C CA . PHE A 1 97 ? -0.968 -12.75 -0.268 1 84.5 97 PHE A CA 1
ATOM 778 C C . PHE A 1 97 ? -0.561 -11.891 0.924 1 84.5 97 PHE A C 1
ATOM 780 O O . PHE A 1 97 ? -1.119 -12.031 2.014 1 84.5 97 PHE A O 1
ATOM 787 N N . ARG A 1 98 ? 0.397 -11.023 0.655 1 83.75 98 ARG A N 1
ATOM 788 C CA . ARG A 1 98 ? 0.859 -10.227 1.783 1 83.75 98 ARG A CA 1
ATOM 789 C C . ARG A 1 98 ? 0.895 -8.742 1.426 1 83.75 98 ARG A C 1
ATOM 791 O O . ARG A 1 98 ? 1.229 -7.906 2.264 1 83.75 98 ARG A O 1
ATOM 798 N N . LEU A 1 99 ? 0.575 -8.445 0.27 1 87.56 99 LEU A N 1
ATOM 799 C CA . LEU A 1 99 ? 0.438 -7.07 -0.205 1 87.56 99 LEU A CA 1
ATOM 800 C C . LEU A 1 99 ? -0.839 -6.902 -1.021 1 87.56 99 LEU A C 1
ATOM 802 O O . LEU A 1 99 ? -1.089 -7.668 -1.955 1 87.56 99 LEU A O 1
ATOM 806 N N . LEU A 1 100 ? -1.648 -6.027 -0.559 1 87.88 100 LEU A N 1
ATOM 807 C CA . LEU A 1 100 ? -2.865 -5.66 -1.275 1 87.88 100 LEU A CA 1
ATOM 808 C C . LEU A 1 100 ? -2.816 -4.199 -1.712 1 87.88 100 LEU A C 1
ATOM 810 O O . LEU A 1 100 ? -2.621 -3.305 -0.885 1 87.88 100 LEU A O 1
ATOM 814 N N . ILE A 1 101 ? -2.979 -4 -3.006 1 88.88 101 ILE A N 1
ATOM 815 C CA . ILE A 1 101 ? -2.973 -2.648 -3.553 1 88.88 101 ILE A CA 1
ATOM 816 C C . ILE A 1 101 ? -4.352 -2.32 -4.129 1 88.88 101 ILE A C 1
ATOM 818 O O . ILE A 1 101 ? -4.926 -3.115 -4.875 1 88.88 101 ILE A O 1
ATOM 822 N N . ILE A 1 102 ? -4.883 -1.285 -3.709 1 86.69 102 ILE A N 1
ATOM 823 C CA . ILE A 1 102 ? -6.078 -0.716 -4.32 1 86.69 102 ILE A CA 1
ATOM 824 C C . ILE A 1 102 ? -5.738 0.62 -4.977 1 86.69 102 ILE A C 1
ATOM 826 O O . ILE A 1 102 ? -5.422 1.594 -4.289 1 86.69 102 ILE A O 1
ATOM 830 N N . ASP A 1 103 ? -5.84 0.562 -6.254 1 81.69 103 ASP A N 1
ATOM 831 C CA . ASP A 1 103 ? -5.449 1.802 -6.918 1 81.69 103 ASP A CA 1
ATOM 832 C C . ASP A 1 103 ? -6.656 2.717 -7.125 1 81.69 103 ASP A C 1
ATOM 834 O O . ASP A 1 103 ? -7.688 2.283 -7.641 1 81.69 103 ASP A O 1
ATOM 838 N N . ASN A 1 104 ? -6.629 3.873 -6.523 1 70.38 104 ASN A N 1
ATOM 839 C CA . ASN A 1 104 ? -7.57 4.977 -6.668 1 70.38 104 ASN A CA 1
ATOM 840 C C . ASN A 1 104 ? -8.867 4.715 -5.898 1 70.38 104 ASN A C 1
ATOM 842 O O . ASN A 1 104 ? -9.961 4.934 -6.422 1 70.38 104 ASN A O 1
ATOM 846 N N . ALA A 1 105 ? -8.836 4.059 -4.723 1 63.69 105 ALA A N 1
ATOM 847 C CA . ALA A 1 105 ? -10.008 3.631 -3.965 1 63.69 105 ALA A CA 1
ATOM 848 C C . ALA A 1 105 ? -10.844 4.832 -3.525 1 63.69 105 ALA A C 1
ATOM 850 O O . ALA A 1 105 ? -12.078 4.762 -3.498 1 63.69 105 ALA A O 1
ATOM 851 N N . LEU A 1 106 ? -10.172 5.883 -3.203 1 61.91 106 LEU A N 1
ATOM 852 C CA . LEU A 1 106 ? -10.914 7 -2.625 1 61.91 106 LEU A CA 1
ATOM 853 C C . LEU A 1 106 ? -11.883 7.59 -3.639 1 61.91 106 LEU A C 1
ATOM 855 O O . LEU A 1 106 ? -12.938 8.117 -3.264 1 61.91 106 LEU A O 1
ATOM 859 N N . GLU A 1 107 ? -11.562 7.41 -4.883 1 62.75 107 GLU A N 1
ATOM 860 C CA . GLU A 1 107 ? -12.492 7.902 -5.895 1 62.75 107 GLU A CA 1
ATOM 861 C C . GLU A 1 107 ? -13.805 7.117 -5.867 1 62.75 107 GLU A C 1
ATOM 863 O O . GLU A 1 107 ? -14.867 7.664 -6.172 1 62.75 107 GLU A O 1
ATOM 868 N N . MET A 1 108 ? -13.633 5.91 -5.461 1 62.34 108 MET A N 1
ATOM 869 C CA . MET A 1 108 ? -14.805 5.051 -5.418 1 62.34 108 MET A CA 1
ATOM 870 C C . MET A 1 108 ? -15.68 5.383 -4.215 1 62.34 108 MET A C 1
ATOM 872 O O . MET A 1 108 ? -16.859 5.012 -4.172 1 62.34 108 MET A O 1
ATOM 876 N N . PHE A 1 109 ? -15.125 6 -3.268 1 61.28 109 PHE A N 1
ATOM 877 C CA . PHE A 1 109 ? -15.875 6.316 -2.055 1 61.28 109 PHE A CA 1
ATOM 878 C C . PHE A 1 109 ? -16.328 7.77 -2.061 1 61.28 109 PHE A C 1
ATOM 880 O O . PHE A 1 109 ? -16.828 8.273 -1.052 1 61.28 109 PHE A O 1
ATOM 887 N N . ASP A 1 110 ? -15.883 8.312 -3.021 1 55.41 110 ASP A N 1
ATOM 888 C CA . ASP A 1 110 ? -16.375 9.68 -3.162 1 55.41 110 ASP A CA 1
ATOM 889 C C . ASP A 1 110 ? -17.906 9.719 -3.127 1 55.41 110 ASP A C 1
ATOM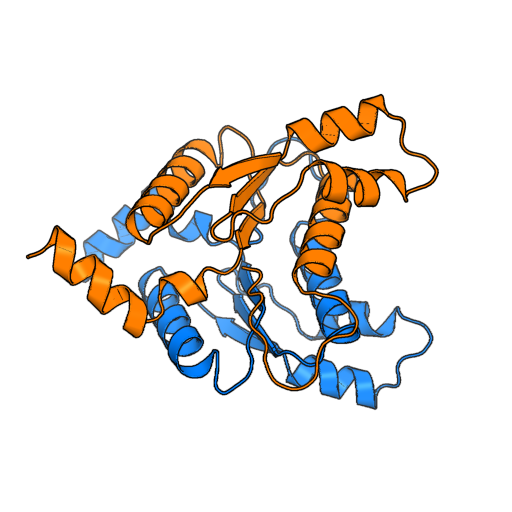 891 O O . ASP A 1 110 ? -18.562 9.023 -3.906 1 55.41 110 ASP A O 1
ATOM 895 N N . GLU A 1 111 ? -18.344 10.117 -1.865 1 51.88 111 GLU A N 1
ATOM 896 C CA . GLU A 1 111 ? -19.766 10.289 -1.646 1 51.88 111 GLU A CA 1
ATOM 897 C C . GLU A 1 111 ? -20.469 10.75 -2.918 1 51.88 111 GLU A C 1
ATOM 899 O O . GLU A 1 111 ? -21.625 10.398 -3.158 1 51.88 111 GLU A O 1
ATOM 904 N N . ARG A 1 112 ? -19.922 11.68 -3.484 1 45.75 112 ARG A N 1
ATOM 905 C CA . ARG A 1 112 ? -20.578 12.141 -4.699 1 45.75 112 ARG A CA 1
ATOM 906 C C . ARG A 1 112 ? -20.844 10.977 -5.648 1 45.75 112 ARG A C 1
ATOM 908 O O . ARG A 1 112 ? -21.844 10.977 -6.375 1 45.75 112 ARG A O 1
ATOM 915 N N . LEU A 1 113 ? -19.906 10.109 -5.539 1 43.78 113 LEU A N 1
ATOM 916 C CA . LEU A 1 113 ? -20.062 8.938 -6.391 1 43.78 113 LEU A CA 1
ATOM 917 C C . LEU A 1 113 ? -20.938 7.887 -5.715 1 43.78 113 LEU A C 1
ATOM 919 O O . LEU A 1 113 ? -21.641 7.125 -6.391 1 43.78 113 LEU A O 1
ATOM 923 N N . LEU A 1 114 ? -20.781 7.75 -4.414 1 43.5 114 LEU A N 1
ATOM 924 C CA . LEU A 1 114 ? -21.609 6.816 -3.658 1 43.5 114 LEU A CA 1
ATOM 925 C C . LEU A 1 114 ? -23.094 7.102 -3.875 1 43.5 114 LEU A C 1
ATOM 927 O O . LEU A 1 114 ? -23.906 6.18 -3.883 1 43.5 114 LEU A O 1
ATOM 931 N N . ASP A 1 115 ? -23.391 8.312 -3.754 1 43.06 115 ASP A N 1
ATOM 932 C CA . ASP A 1 115 ? -24.797 8.633 -4.004 1 43.06 115 ASP A CA 1
ATOM 933 C C . ASP A 1 115 ? -25.297 7.945 -5.273 1 43.06 115 ASP A C 1
ATOM 935 O O . ASP A 1 115 ? -26.422 7.449 -5.312 1 43.06 115 ASP A O 1
ATOM 939 N N . GLU A 1 116 ? -24.609 8.016 -6.223 1 40.38 116 GLU A N 1
ATOM 940 C CA . GLU A 1 116 ? -25.156 7.465 -7.457 1 40.38 116 GLU A CA 1
ATOM 941 C C . GLU A 1 116 ? -25.281 5.949 -7.379 1 40.38 116 GLU A C 1
ATOM 943 O O . GLU A 1 116 ? -26.203 5.367 -7.973 1 40.38 116 GLU A O 1
ATOM 948 N N . ASN A 1 117 ? -24.312 5.285 -6.82 1 37.59 117 ASN A N 1
ATOM 949 C CA . ASN A 1 117 ? -24.344 3.826 -6.867 1 37.59 117 ASN A CA 1
ATOM 950 C C . ASN A 1 117 ? -25.219 3.248 -5.762 1 37.59 117 ASN A C 1
ATOM 952 O O . ASN A 1 117 ? -25.719 2.129 -5.883 1 37.59 117 ASN A O 1
ATOM 956 N N . LEU A 1 118 ? -25.109 3.723 -4.539 1 36.03 118 LEU A N 1
ATOM 957 C CA . LEU A 1 118 ? -26.047 3.234 -3.537 1 36.03 118 LEU A CA 1
ATOM 958 C C . LEU A 1 118 ? -27.484 3.512 -3.959 1 36.03 118 LEU A C 1
ATOM 960 O O . LEU A 1 118 ? -28.406 2.805 -3.543 1 36.03 118 LEU A O 1
ATOM 964 N N . THR A 1 119 ? -27.703 4.676 -4.473 1 34.25 119 THR A N 1
ATOM 965 C CA . THR A 1 119 ? -29.078 4.91 -4.875 1 34.25 119 THR A CA 1
ATOM 966 C C . THR A 1 119 ? -29.531 3.867 -5.891 1 34.25 119 THR A C 1
ATOM 968 O O . THR A 1 119 ? -30.703 3.502 -5.934 1 34.25 119 THR A O 1
ATOM 971 N N . SER A 1 120 ? -28.75 3.465 -6.77 1 35.56 120 SER A N 1
ATOM 972 C CA . SER A 1 120 ? -29.344 2.564 -7.758 1 35.56 120 SER A CA 1
ATOM 973 C C . SER A 1 120 ? -29.562 1.172 -7.172 1 35.56 120 SER A C 1
ATOM 975 O O . SER A 1 120 ? -30.516 0.489 -7.523 1 35.56 120 SER A O 1
ATOM 977 N N . GLU A 1 121 ? -28.672 0.598 -6.391 1 34.66 121 GLU A N 1
ATOM 978 C CA . GLU A 1 121 ? -28.969 -0.771 -5.977 1 34.66 121 GLU A CA 1
ATOM 979 C C . GLU A 1 121 ? -29.891 -0.796 -4.758 1 34.66 121 GLU A C 1
ATOM 981 O O . GLU A 1 121 ? -30.484 -1.826 -4.445 1 34.66 121 GLU A O 1
ATOM 986 N N . TYR A 1 122 ? -29.703 0.224 -3.832 1 31.7 122 TYR A N 1
ATOM 987 C CA . TYR A 1 122 ? -30.594 0.079 -2.693 1 31.7 122 TYR A CA 1
ATOM 988 C C . TYR A 1 122 ? -31.938 0.778 -2.953 1 31.7 122 TYR A C 1
ATOM 990 O O . TYR A 1 122 ? -32.844 0.745 -2.113 1 31.7 122 TYR A O 1
ATOM 998 N N . LEU A 1 123 ? -31.953 1.556 -3.877 1 27.09 123 LEU A N 1
ATOM 999 C CA . LEU A 1 123 ? -33.344 1.869 -4.152 1 27.09 123 LEU A CA 1
ATOM 1000 C C . LEU A 1 123 ? -33.969 0.852 -5.113 1 27.09 123 LEU A C 1
ATOM 1002 O O . LEU A 1 123 ? -33.312 0.42 -6.062 1 27.09 123 LEU A O 1
ATOM 1006 N N . LEU B 1 1 ? -1.922 -2.104 1.541 1 55.47 1 LEU B N 1
ATOM 1007 C CA . LEU B 1 1 ? -2.02 -2.85 2.791 1 55.47 1 LEU B CA 1
ATOM 1008 C C . LEU B 1 1 ? -0.829 -3.789 2.957 1 55.47 1 LEU B C 1
ATOM 1010 O O . LEU B 1 1 ? -0.488 -4.535 2.035 1 55.47 1 LEU B O 1
ATOM 1014 N N . CYS B 1 2 ? 0.035 -3.602 3.885 1 54.44 2 CYS B N 1
ATOM 1015 C CA . CYS B 1 2 ? 1.213 -4.418 4.152 1 54.44 2 CYS B CA 1
ATOM 1016 C C . CYS B 1 2 ? 0.952 -5.395 5.297 1 54.44 2 CYS B C 1
ATOM 1018 O O . CYS B 1 2 ? 0.675 -4.977 6.422 1 54.44 2 CYS B O 1
ATOM 1020 N N . ILE B 1 3 ? 0.816 -6.691 5.012 1 56.34 3 ILE B N 1
ATOM 1021 C CA . ILE B 1 3 ? 0.391 -7.699 5.977 1 56.34 3 ILE B CA 1
ATOM 1022 C C . ILE B 1 3 ? 1.598 -8.508 6.441 1 56.34 3 ILE B C 1
ATOM 1024 O O . ILE B 1 3 ? 2.346 -9.047 5.621 1 56.34 3 ILE B O 1
ATOM 1028 N N . SER B 1 4 ? 1.962 -8.477 7.668 1 52.03 4 SER B N 1
ATOM 1029 C CA . SER B 1 4 ? 3.145 -9.102 8.25 1 52.03 4 SER B CA 1
ATOM 1030 C C . SER B 1 4 ? 2.859 -10.539 8.672 1 52.03 4 SER B C 1
ATOM 1032 O O . SER B 1 4 ? 2.619 -10.812 9.852 1 52.03 4 SER B O 1
ATOM 1034 N N . ARG B 1 5 ? 2.102 -11.219 8.023 1 57 5 ARG B N 1
ATOM 1035 C CA . ARG B 1 5 ? 1.969 -12.555 8.594 1 57 5 ARG B CA 1
ATOM 1036 C C . ARG B 1 5 ? 2.902 -13.539 7.895 1 57 5 ARG B C 1
ATOM 1038 O O . ARG B 1 5 ? 3.178 -13.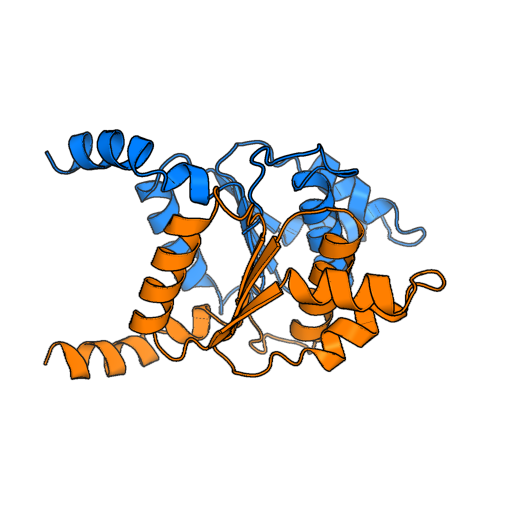406 6.703 1 57 5 ARG B O 1
ATOM 1045 N N . LYS B 1 6 ? 3.4 -14.289 8.773 1 59.69 6 LYS B N 1
ATOM 1046 C CA . LYS B 1 6 ? 4.332 -15.328 8.336 1 59.69 6 LYS B CA 1
ATOM 1047 C C . LYS B 1 6 ? 3.678 -16.281 7.34 1 59.69 6 LYS B C 1
ATOM 1049 O O . LYS B 1 6 ? 2.5 -16.609 7.477 1 59.69 6 LYS B O 1
ATOM 1054 N N . CYS B 1 7 ? 4.105 -16.297 6.164 1 64.19 7 CYS B N 1
ATOM 1055 C CA . CYS B 1 7 ? 3.748 -17.328 5.203 1 64.19 7 CYS B CA 1
ATOM 1056 C C . CYS B 1 7 ? 4.992 -17.969 4.602 1 64.19 7 CYS B C 1
ATOM 1058 O O . CYS B 1 7 ? 5.898 -17.266 4.148 1 64.19 7 CYS B O 1
ATOM 1060 N N . GLY B 1 8 ? 4.91 -19.219 4.742 1 63.5 8 GLY B N 1
ATOM 1061 C CA . GLY B 1 8 ? 5.992 -19.953 4.09 1 63.5 8 GLY B CA 1
ATOM 1062 C C . GLY B 1 8 ? 7.363 -19.578 4.621 1 63.5 8 GLY B C 1
ATOM 1063 O O . GLY B 1 8 ? 7.535 -19.391 5.828 1 63.5 8 GLY B O 1
ATOM 1064 N N . ARG B 1 9 ? 8.477 -19.547 3.719 1 60.5 9 ARG B N 1
ATOM 1065 C CA . ARG B 1 9 ? 9.852 -19.234 4.082 1 60.5 9 ARG B CA 1
ATOM 1066 C C . ARG B 1 9 ? 10.016 -17.766 4.457 1 60.5 9 ARG B C 1
ATOM 1068 O O . ARG B 1 9 ? 9.406 -16.891 3.832 1 60.5 9 ARG B O 1
ATOM 1075 N N . PRO B 1 10 ? 10.727 -17.531 5.426 1 63.81 10 PRO B N 1
ATOM 1076 C CA . PRO B 1 10 ? 10.93 -16.141 5.836 1 63.81 10 PRO B CA 1
ATOM 1077 C C . PRO B 1 10 ? 11.539 -15.289 4.727 1 63.81 10 PRO B C 1
ATOM 1079 O O . PRO B 1 10 ? 12.422 -15.75 3.994 1 63.81 10 PRO B O 1
ATOM 1082 N N . PRO B 1 11 ? 10.906 -14.203 4.445 1 64.81 11 PRO B N 1
ATOM 1083 C CA . PRO B 1 11 ? 11.492 -13.289 3.465 1 64.81 11 PRO B CA 1
ATOM 1084 C C . PRO B 1 11 ? 12.828 -12.711 3.926 1 64.81 11 PRO B C 1
ATOM 1086 O O . PRO B 1 11 ? 13.18 -12.812 5.102 1 64.81 11 PRO B O 1
ATOM 1089 N N . LEU B 1 12 ? 13.633 -12.188 2.955 1 63.28 12 LEU B N 1
ATOM 1090 C CA . LEU B 1 12 ? 14.883 -11.5 3.242 1 63.28 12 LEU B CA 1
ATOM 1091 C C . LEU B 1 12 ? 14.633 -10.234 4.051 1 63.28 12 LEU B C 1
ATOM 1093 O O . LEU B 1 12 ? 15.43 -9.891 4.93 1 63.28 12 LEU B O 1
ATOM 1097 N N . LEU B 1 13 ? 13.586 -9.602 3.756 1 68.69 13 LEU B N 1
ATOM 1098 C CA . LEU B 1 13 ? 13.148 -8.406 4.469 1 68.69 13 LEU B CA 1
ATOM 1099 C C . LEU B 1 13 ? 11.766 -8.602 5.066 1 68.69 13 LEU B C 1
ATOM 1101 O O . LEU B 1 13 ? 10.938 -9.32 4.5 1 68.69 13 LEU B O 1
ATOM 1105 N N . THR B 1 14 ? 11.703 -8.055 6.145 1 76.31 14 THR B N 1
ATOM 1106 C CA . THR B 1 14 ? 10.367 -8.102 6.711 1 76.31 14 THR B CA 1
ATOM 1107 C C . THR B 1 14 ? 9.422 -7.18 5.953 1 76.31 14 THR B C 1
ATOM 1109 O O . THR B 1 14 ? 9.859 -6.254 5.273 1 76.31 14 THR B O 1
ATOM 1112 N N . LEU B 1 15 ? 8.242 -7.473 5.918 1 78.62 15 LEU B N 1
ATOM 1113 C CA . LEU B 1 15 ? 7.215 -6.652 5.281 1 78.62 15 LEU B CA 1
ATOM 1114 C C . LEU B 1 15 ? 7.242 -5.227 5.824 1 78.62 15 LEU B C 1
ATOM 1116 O O . LEU B 1 15 ? 7.027 -4.27 5.082 1 78.62 15 LEU B O 1
ATOM 1120 N N . PHE B 1 16 ? 7.617 -5.121 7.094 1 80.38 16 PHE B N 1
ATOM 1121 C CA . PHE B 1 16 ? 7.73 -3.807 7.715 1 80.38 16 PHE B CA 1
ATOM 1122 C C . PHE B 1 16 ? 8.852 -3.002 7.074 1 80.38 16 PHE B C 1
ATOM 1124 O O . PHE B 1 16 ? 8.672 -1.827 6.742 1 80.38 16 PHE B O 1
ATOM 1131 N N . GLN B 1 17 ? 9.961 -3.717 6.84 1 86.12 17 GLN B N 1
ATOM 1132 C CA . GLN B 1 17 ? 11.094 -3.035 6.227 1 86.12 17 GLN B CA 1
ATOM 1133 C C . GLN B 1 17 ? 10.758 -2.553 4.82 1 86.12 17 GLN B C 1
ATOM 1135 O O . GLN B 1 17 ? 11.125 -1.443 4.434 1 86.12 17 GLN B O 1
ATOM 1140 N N . LEU B 1 18 ? 10.102 -3.373 4.09 1 87.06 18 LEU B N 1
ATOM 1141 C CA . LEU B 1 18 ? 9.719 -3.018 2.727 1 87.06 18 LEU B CA 1
ATOM 1142 C C . LEU B 1 18 ? 8.727 -1.857 2.727 1 87.06 18 LEU B C 1
ATOM 1144 O O . LEU B 1 18 ? 8.828 -0.948 1.901 1 87.06 18 LEU B O 1
ATOM 1148 N N . CYS B 1 19 ? 7.801 -1.834 3.686 1 89.56 19 CYS B N 1
ATOM 1149 C CA . CYS B 1 19 ? 6.816 -0.763 3.777 1 89.56 19 CYS B CA 1
ATOM 1150 C C . CYS B 1 19 ? 7.477 0.557 4.156 1 89.56 19 CYS B C 1
ATOM 1152 O O . CYS B 1 19 ? 7.18 1.598 3.568 1 89.56 19 CYS B O 1
ATOM 1154 N N . TYR B 1 20 ? 8.438 0.484 5.078 1 90.69 20 TYR B N 1
ATOM 1155 C CA . TYR B 1 20 ? 9.164 1.685 5.477 1 90.69 20 TYR B CA 1
ATOM 1156 C C . TYR B 1 20 ? 9.945 2.26 4.305 1 90.69 20 TYR B C 1
ATOM 1158 O O . TYR B 1 20 ? 9.922 3.471 4.066 1 90.69 20 TYR B O 1
ATOM 1166 N N . ALA B 1 21 ? 10.617 1.399 3.629 1 90.44 21 ALA B N 1
ATOM 1167 C CA . ALA B 1 21 ? 11.414 1.837 2.484 1 90.44 21 ALA B CA 1
ATOM 1168 C C . ALA B 1 21 ? 10.531 2.488 1.421 1 90.44 21 ALA B C 1
ATOM 1170 O O . ALA B 1 21 ? 10.922 3.484 0.809 1 90.44 21 ALA B O 1
ATOM 1171 N N . PHE B 1 22 ? 9.391 1.954 1.22 1 90.62 22 PHE B N 1
ATOM 1172 C CA . PHE B 1 22 ? 8.469 2.492 0.229 1 90.62 22 PHE B CA 1
ATOM 1173 C C . PHE B 1 22 ? 7.977 3.877 0.641 1 90.62 22 PHE B C 1
ATOM 1175 O O . PHE B 1 22 ? 7.965 4.805 -0.172 1 90.62 22 PHE B O 1
ATOM 1182 N N . VAL B 1 23 ? 7.535 3.949 1.891 1 93.06 23 VAL B N 1
ATOM 1183 C CA . VAL B 1 23 ? 7.023 5.223 2.379 1 93.06 23 VAL B CA 1
ATOM 1184 C C . VAL B 1 23 ? 8.117 6.285 2.311 1 93.06 23 VAL B C 1
ATOM 1186 O O . VAL B 1 23 ? 7.863 7.422 1.903 1 93.06 23 VAL B O 1
ATOM 1189 N N . ALA B 1 24 ? 9.336 5.902 2.684 1 92.94 24 ALA B N 1
ATOM 1190 C CA . ALA B 1 24 ? 10.453 6.836 2.576 1 92.94 24 ALA B CA 1
ATOM 1191 C C . ALA B 1 24 ? 10.633 7.312 1.137 1 92.94 24 ALA B C 1
ATOM 1193 O O . ALA B 1 24 ? 10.805 8.508 0.886 1 92.94 24 ALA B O 1
ATOM 1194 N N . ASN B 1 25 ? 10.609 6.41 0.176 1 90.06 25 ASN B N 1
ATOM 1195 C CA . ASN B 1 25 ? 10.719 6.746 -1.239 1 90.06 25 ASN B CA 1
ATOM 1196 C C . ASN B 1 25 ? 9.57 7.645 -1.694 1 90.06 25 ASN B C 1
ATOM 1198 O O . ASN B 1 25 ? 9.789 8.602 -2.441 1 90.06 25 ASN B O 1
ATOM 1202 N N . PHE B 1 26 ? 8.398 7.371 -1.268 1 90.38 26 PHE B N 1
ATOM 1203 C CA . PHE B 1 26 ? 7.207 8.156 -1.569 1 90.38 26 PHE B CA 1
ATOM 1204 C C . PHE B 1 26 ? 7.371 9.594 -1.096 1 90.38 26 PHE B C 1
ATOM 1206 O O . PHE B 1 26 ? 7.133 10.539 -1.854 1 90.38 26 PHE B O 1
ATOM 1213 N N . LEU B 1 27 ? 7.82 9.734 0.102 1 92 27 LEU B N 1
ATOM 1214 C CA . LEU B 1 27 ? 7.957 11.055 0.705 1 92 27 LEU B CA 1
ATOM 1215 C C . LEU B 1 27 ? 9.047 11.859 0.003 1 92 27 LEU B C 1
ATOM 1217 O O . LEU B 1 27 ? 8.922 13.078 -0.14 1 92 27 LEU B O 1
ATOM 1221 N N . ARG B 1 28 ? 10.016 11.156 -0.439 1 89.62 28 ARG B N 1
ATOM 1222 C CA . ARG B 1 28 ? 11.125 11.82 -1.11 1 89.62 28 ARG B CA 1
ATOM 1223 C C . ARG B 1 28 ? 10.711 12.32 -2.488 1 89.62 28 ARG B C 1
ATOM 1225 O O . ARG B 1 28 ? 11.234 13.328 -2.971 1 89.62 28 ARG B O 1
ATOM 1232 N N . ASN B 1 29 ? 9.805 11.695 -3.068 1 87.88 29 ASN B N 1
ATOM 1233 C CA . ASN B 1 29 ? 9.539 11.945 -4.48 1 87.88 29 ASN B CA 1
ATOM 1234 C C . ASN B 1 29 ? 8.203 12.664 -4.68 1 87.88 29 ASN B C 1
ATOM 1236 O O . ASN B 1 29 ? 7.809 12.938 -5.812 1 87.88 29 ASN B O 1
ATOM 1240 N N . THR B 1 30 ? 7.539 12.922 -3.613 1 87.69 30 THR B N 1
ATOM 1241 C CA . THR B 1 30 ? 6.27 13.633 -3.707 1 87.69 30 THR B CA 1
ATOM 1242 C C . THR B 1 30 ? 6.16 14.688 -2.613 1 87.69 30 THR B C 1
ATOM 1244 O O . THR B 1 30 ? 7.027 14.781 -1.741 1 87.69 30 THR B O 1
ATOM 1247 N N . THR B 1 31 ? 5.09 15.453 -2.693 1 88.44 31 THR B N 1
ATOM 1248 C CA . THR B 1 31 ? 4.754 16.406 -1.64 1 88.44 31 THR B CA 1
ATOM 1249 C C . THR B 1 31 ? 3.496 15.961 -0.895 1 88.44 31 THR B C 1
ATOM 1251 O O . THR B 1 31 ? 2.99 16.688 -0.036 1 88.44 31 THR B O 1
ATOM 1254 N N . PHE B 1 32 ? 3.072 14.773 -1.146 1 88.12 32 PHE B N 1
ATOM 1255 C CA . PHE B 1 32 ? 1.799 14.297 -0.619 1 88.12 32 PHE B CA 1
ATOM 1256 C C . PHE B 1 32 ? 1.976 13.711 0.776 1 88.12 32 PHE B C 1
ATOM 1258 O O . PHE B 1 32 ? 3.09 13.352 1.17 1 88.12 32 PHE B O 1
ATOM 1265 N N . ASN B 1 33 ? 0.866 13.656 1.401 1 90.25 33 ASN B N 1
ATOM 1266 C CA . ASN B 1 33 ? 0.856 13.117 2.758 1 90.25 33 ASN B CA 1
ATOM 1267 C C . ASN B 1 33 ? 0.501 11.633 2.768 1 90.25 33 ASN B C 1
ATOM 1269 O O . ASN B 1 33 ? -0.113 11.133 1.824 1 90.25 33 ASN B O 1
ATOM 1273 N N . VAL B 1 34 ? 0.939 10.969 3.871 1 92.12 34 VAL B N 1
ATOM 1274 C CA . VAL B 1 34 ? 0.713 9.539 4.062 1 92.12 34 VAL B CA 1
ATOM 1275 C C . VAL B 1 34 ? -0.115 9.312 5.328 1 92.12 34 VAL B C 1
ATOM 1277 O O . VAL B 1 34 ? 0.162 9.906 6.371 1 92.12 34 VAL B O 1
ATOM 1280 N N . ALA B 1 35 ? -1.124 8.531 5.184 1 91.25 35 ALA B N 1
ATOM 1281 C CA . ALA B 1 35 ? -1.849 8.039 6.352 1 91.25 35 ALA B CA 1
ATOM 1282 C C . ALA B 1 35 ? -1.469 6.594 6.664 1 91.25 35 ALA B C 1
ATOM 1284 O O . ALA B 1 35 ? -1.601 5.715 5.809 1 91.25 35 ALA B O 1
ATOM 1285 N N . TRP B 1 36 ? -0.999 6.387 7.879 1 92.94 36 TRP B N 1
ATOM 1286 C CA . TRP B 1 36 ? -0.596 5.059 8.328 1 92.94 36 TRP B CA 1
ATOM 1287 C C . TRP B 1 36 ? -1.492 4.578 9.469 1 92.94 36 TRP B C 1
ATOM 1289 O O . TRP B 1 36 ? -1.408 5.078 10.586 1 92.94 36 TRP B O 1
ATOM 1299 N N . LEU B 1 37 ? -2.312 3.633 9.164 1 90.69 37 LEU B N 1
ATOM 1300 C CA . LEU B 1 37 ? -3.127 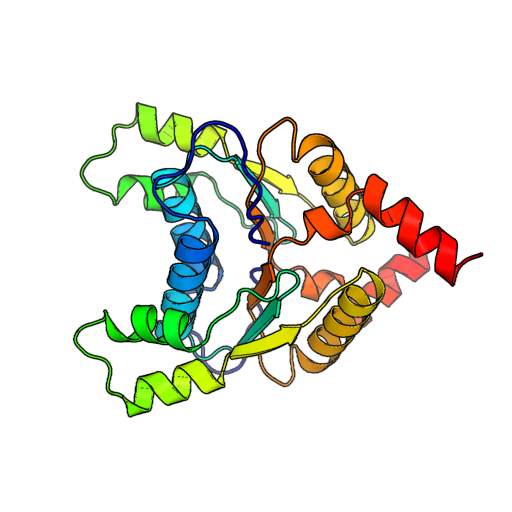2.98 10.18 1 90.69 37 LEU B CA 1
ATOM 1301 C C . LEU B 1 37 ? -2.385 1.797 10.789 1 90.69 37 LEU B C 1
ATOM 1303 O O . LEU B 1 37 ? -2.27 0.74 10.164 1 90.69 37 LEU B O 1
ATOM 1307 N N . ASP B 1 38 ? -1.965 1.938 11.977 1 89.94 38 ASP B N 1
ATOM 1308 C CA . ASP B 1 38 ? -1.057 1.018 12.656 1 89.94 38 ASP B CA 1
ATOM 1309 C C . ASP B 1 38 ? -1.823 0.061 13.57 1 89.94 38 ASP B C 1
ATOM 1311 O O . ASP B 1 38 ? -2.07 0.37 14.734 1 89.94 38 ASP B O 1
ATOM 1315 N N . SER B 1 39 ? -2.137 -1.063 13.102 1 83.75 39 SER B N 1
ATOM 1316 C CA . SER B 1 39 ? -2.902 -2.018 13.891 1 83.75 39 SER B CA 1
ATOM 1317 C C . SER B 1 39 ? -1.992 -2.818 14.82 1 83.75 39 SER B C 1
ATOM 1319 O O . SER B 1 39 ? -2.42 -3.256 15.891 1 83.75 39 SER B O 1
ATOM 1321 N N . SER B 1 40 ? -0.775 -2.979 14.508 1 81.56 40 SER B N 1
ATOM 1322 C CA . SER B 1 40 ? 0.16 -3.793 15.273 1 81.56 40 SER B CA 1
ATOM 1323 C C . SER B 1 40 ? 0.84 -2.973 16.359 1 81.56 40 SER B C 1
ATOM 1325 O O . SER B 1 40 ? 1.395 -3.531 17.312 1 81.56 40 SER B O 1
ATOM 1327 N N . GLY B 1 41 ? 0.813 -1.719 16.125 1 86.75 41 GLY B N 1
ATOM 1328 C CA . GLY B 1 41 ? 1.548 -0.856 17.047 1 86.75 41 GLY B CA 1
ATOM 1329 C C . GLY B 1 41 ? 3.051 -0.925 16.844 1 86.75 41 GLY B C 1
ATOM 1330 O O . GLY B 1 41 ? 3.814 -0.668 17.781 1 86.75 41 GLY B O 1
ATOM 1331 N N . SER B 1 42 ? 3.459 -1.326 15.703 1 84.88 42 SER B N 1
ATOM 1332 C CA . SER B 1 42 ? 4.883 -1.548 15.477 1 84.88 42 SER B CA 1
ATOM 1333 C C . SER B 1 42 ? 5.516 -0.379 14.727 1 84.88 42 SER B C 1
ATOM 1335 O O . SER B 1 42 ? 6.734 -0.337 14.547 1 84.88 42 SER B O 1
ATOM 1337 N N . PHE B 1 43 ? 4.727 0.661 14.352 1 92 43 PHE B N 1
ATOM 1338 C CA . PHE B 1 43 ? 5.285 1.805 13.641 1 92 43 PHE B CA 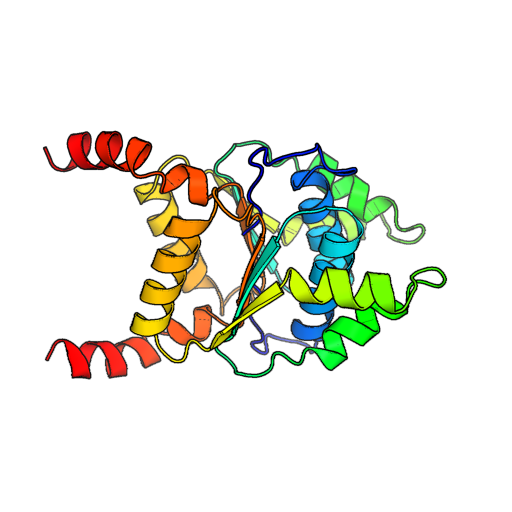1
ATOM 1339 C C . PHE B 1 43 ? 6.223 2.598 14.539 1 92 43 PHE B C 1
ATOM 1341 O O . PHE B 1 43 ? 5.871 2.938 15.672 1 92 43 PHE B O 1
ATOM 1348 N N . ARG B 1 44 ? 7.414 2.791 14.102 1 94.31 44 ARG B N 1
ATOM 1349 C CA . ARG B 1 44 ? 8.414 3.6 14.789 1 94.31 44 ARG B CA 1
ATOM 1350 C C . ARG B 1 44 ? 8.961 4.691 13.875 1 94.31 44 ARG B C 1
ATOM 1352 O O . ARG B 1 44 ? 9.609 4.402 12.867 1 94.31 44 ARG B O 1
ATOM 1359 N N . ALA B 1 45 ? 8.68 5.914 14.266 1 94.69 45 ALA B N 1
ATOM 1360 C CA . ALA B 1 45 ? 9.078 7.055 13.445 1 94.69 45 ALA B CA 1
ATOM 1361 C C . ALA B 1 45 ? 10.578 7.055 13.195 1 94.69 45 ALA B C 1
ATOM 1363 O O . ALA B 1 45 ? 11.039 7.395 12.102 1 94.69 45 ALA B O 1
ATOM 1364 N N . HIS B 1 46 ? 11.297 6.656 14.227 1 94.12 46 HIS B N 1
ATOM 1365 C CA . HIS B 1 46 ? 12.75 6.668 14.102 1 94.12 46 HIS B CA 1
ATOM 1366 C C . HIS B 1 46 ? 13.219 5.684 13.031 1 94.12 46 HIS B C 1
ATOM 1368 O O . HIS B 1 46 ? 14.211 5.934 12.344 1 94.12 46 HIS B O 1
ATOM 1374 N N . ARG B 1 47 ? 12.578 4.543 12.938 1 92.19 47 ARG B N 1
ATOM 1375 C CA . ARG B 1 47 ? 12.922 3.582 11.898 1 92.19 47 ARG B CA 1
ATOM 1376 C C . ARG B 1 47 ? 12.68 4.168 10.508 1 92.19 47 ARG B C 1
ATOM 1378 O O . ARG B 1 47 ? 13.484 3.975 9.594 1 92.19 47 ARG B O 1
ATOM 1385 N N . LEU B 1 48 ? 11.531 4.891 10.344 1 93.69 48 LEU B N 1
ATOM 1386 C CA . LEU B 1 48 ? 11.25 5.551 9.07 1 93.69 48 LEU B CA 1
ATOM 1387 C C . LEU B 1 48 ? 12.297 6.625 8.773 1 93.69 48 LEU B C 1
ATOM 1389 O O . LEU B 1 48 ? 12.727 6.781 7.633 1 93.69 48 LEU B O 1
ATOM 1393 N N . GLN B 1 49 ? 12.688 7.332 9.828 1 94.62 49 GLN B N 1
ATOM 1394 C CA . GLN B 1 49 ? 13.711 8.359 9.695 1 94.62 49 GLN B CA 1
ATOM 1395 C C . GLN B 1 49 ? 15.008 7.789 9.125 1 94.62 49 GLN B C 1
ATOM 1397 O O . GLN B 1 49 ? 15.656 8.422 8.297 1 94.62 49 GLN B O 1
ATOM 1402 N N . GLU B 1 50 ? 15.344 6.605 9.562 1 92.56 50 GLU B N 1
ATOM 1403 C CA . GLU B 1 50 ? 16.562 5.953 9.086 1 92.56 50 GLU B CA 1
ATOM 1404 C C . GLU B 1 50 ? 16.484 5.68 7.586 1 92.56 50 GLU B C 1
ATOM 1406 O O . GLU B 1 50 ? 17.484 5.82 6.875 1 92.56 50 GLU B O 1
ATOM 1411 N N . TYR B 1 51 ? 15.344 5.34 7.133 1 91.81 51 TYR B N 1
ATOM 1412 C CA . TYR B 1 51 ? 15.164 5.09 5.707 1 91.81 51 TYR B CA 1
ATOM 1413 C C . TYR B 1 51 ? 15.25 6.387 4.91 1 91.81 51 TYR B C 1
ATOM 1415 O O . TYR B 1 51 ? 15.688 6.383 3.754 1 91.81 51 TYR B O 1
ATOM 1423 N N . LEU B 1 52 ? 14.867 7.48 5.512 1 92.62 52 LEU B N 1
ATOM 1424 C CA . LEU B 1 52 ? 14.898 8.781 4.852 1 92.62 52 LEU B CA 1
ATOM 1425 C C . LEU B 1 52 ? 16.312 9.328 4.781 1 92.62 52 LEU B C 1
ATOM 1427 O O . LEU B 1 52 ? 16.688 9.984 3.805 1 92.62 52 LEU B O 1
ATOM 1431 N N . ILE B 1 53 ? 17.109 9.031 5.789 1 87.69 53 ILE B N 1
ATOM 1432 C CA . ILE B 1 53 ? 18.469 9.547 5.898 1 87.69 53 ILE B CA 1
ATOM 1433 C C . ILE B 1 53 ? 19.391 8.797 4.934 1 87.69 53 ILE B C 1
ATOM 1435 O O . ILE B 1 53 ? 20.312 9.375 4.375 1 87.69 53 ILE B O 1
ATOM 1439 N N . ASP B 1 54 ? 19.266 7.523 4.859 1 75.06 54 ASP B N 1
ATOM 1440 C CA . ASP B 1 54 ? 20.156 6.699 4.047 1 75.06 54 ASP B CA 1
ATOM 1441 C C . ASP B 1 54 ? 20.312 7.285 2.646 1 75.06 54 ASP B C 1
ATOM 1443 O O . ASP B 1 54 ? 21.281 6.965 1.942 1 75.06 54 ASP B O 1
ATOM 1447 N N . SER B 1 55 ? 19.578 8.234 2.406 1 62.69 55 SER B N 1
ATOM 1448 C CA . SER B 1 55 ? 19.844 8.914 1.142 1 62.69 55 SER B CA 1
ATOM 1449 C C . SER B 1 55 ? 20.781 10.102 1.337 1 62.69 55 SER B C 1
ATOM 1451 O O . SER B 1 55 ? 20.531 10.961 2.178 1 62.69 55 SER B O 1
ATOM 1453 N N . ALA B 1 56 ? 22.078 10.039 0.987 1 60.84 56 ALA B N 1
ATOM 1454 C CA . ALA B 1 56 ? 23.297 10.82 1.186 1 60.84 56 ALA B CA 1
ATOM 1455 C C . ALA B 1 56 ? 23 12.32 1.131 1 60.84 56 ALA B C 1
ATOM 1457 O O . ALA B 1 56 ? 23.703 13.125 1.744 1 60.84 56 ALA B O 1
ATOM 1458 N N . ASP B 1 57 ? 21.938 12.734 0.638 1 68.19 57 ASP B N 1
ATOM 1459 C CA . ASP B 1 57 ? 21.953 14.172 0.405 1 68.19 57 ASP B CA 1
ATOM 1460 C C . ASP B 1 57 ? 20.703 14.836 0.988 1 68.19 57 ASP B C 1
ATOM 1462 O O . ASP B 1 57 ? 20.312 15.93 0.559 1 68.19 57 ASP B O 1
ATOM 1466 N N . VAL B 1 58 ? 20.203 14.312 2.021 1 80 58 VAL B N 1
ATOM 1467 C CA . VAL B 1 58 ? 18.984 14.961 2.512 1 80 58 VAL B CA 1
ATOM 1468 C C . VAL B 1 58 ? 19.266 15.609 3.865 1 80 58 VAL B C 1
ATOM 1470 O O . VAL B 1 58 ? 19.859 14.992 4.75 1 80 58 VAL B O 1
ATOM 1473 N N . SER B 1 59 ? 19.125 16.906 4.066 1 87.75 59 SER B N 1
ATOM 1474 C CA . SER B 1 59 ? 19.297 17.641 5.32 1 87.75 59 SER B CA 1
ATOM 1475 C C . SER B 1 59 ? 18.359 17.109 6.395 1 87.75 59 SER B C 1
ATOM 1477 O O . SER B 1 59 ? 17.312 16.531 6.086 1 87.75 59 SER B O 1
ATOM 1479 N N . GLU B 1 60 ? 18.828 17.281 7.602 1 88.88 60 GLU B N 1
ATOM 1480 C CA . GLU B 1 60 ? 17.984 16.891 8.734 1 88.88 60 GLU B CA 1
ATOM 1481 C C . GLU B 1 60 ? 16.656 17.625 8.711 1 88.88 60 GLU B C 1
ATOM 1483 O O . GLU B 1 60 ? 15.617 17.031 9.039 1 88.88 60 GLU B O 1
ATOM 1488 N N . ASP B 1 61 ? 16.688 18.844 8.336 1 92.56 61 ASP B N 1
ATOM 1489 C CA . ASP B 1 61 ? 15.469 19.641 8.266 1 92.56 61 ASP B CA 1
ATOM 1490 C C . ASP B 1 61 ? 14.5 19.062 7.238 1 92.56 61 ASP B C 1
ATOM 1492 O O . ASP B 1 61 ? 13.289 19.031 7.469 1 92.56 61 ASP B O 1
ATOM 1496 N N . LEU B 1 62 ? 15.008 18.641 6.188 1 93.19 62 LEU B N 1
ATOM 1497 C CA . LEU B 1 62 ? 14.164 18.047 5.152 1 93.19 62 LEU B CA 1
ATOM 1498 C C . LEU B 1 62 ? 13.57 16.734 5.625 1 93.19 62 LEU B C 1
ATOM 1500 O O . LEU B 1 62 ? 12.398 16.453 5.363 1 93.19 62 LEU B O 1
ATOM 1504 N N . VAL B 1 63 ? 14.383 16.031 6.328 1 94.06 63 VAL B N 1
ATOM 1505 C CA . VAL B 1 63 ? 13.914 14.758 6.871 1 94.06 63 VAL B CA 1
ATOM 1506 C C . VAL B 1 63 ? 12.75 15 7.832 1 94.06 63 VAL B C 1
ATOM 1508 O O . VAL B 1 63 ? 11.727 14.312 7.77 1 94.06 63 VAL B O 1
ATOM 1511 N N . GLU B 1 64 ? 12.93 15.953 8.664 1 94.5 64 GLU B N 1
ATOM 1512 C CA . GLU B 1 64 ? 11.883 16.297 9.617 1 94.5 64 GLU B CA 1
ATOM 1513 C C . GLU B 1 64 ? 10.602 16.719 8.906 1 94.5 64 GLU B C 1
ATOM 1515 O O . GLU B 1 64 ? 9.508 16.328 9.297 1 94.5 64 GLU B O 1
ATOM 1520 N N . SER B 1 65 ? 10.805 17.5 7.918 1 95.38 65 SER B N 1
ATOM 1521 C CA . SER B 1 65 ? 9.656 17.969 7.16 1 95.38 65 SER B CA 1
ATOM 1522 C C . SER B 1 65 ? 8.914 16.812 6.496 1 95.38 65 SER B C 1
ATOM 1524 O O . SER B 1 65 ? 7.688 16.828 6.395 1 95.38 65 SER B O 1
ATOM 1526 N N . MET B 1 66 ? 9.617 15.844 6.027 1 95.06 66 MET B N 1
ATOM 1527 C CA . MET B 1 66 ? 9 14.664 5.426 1 95.06 66 MET B CA 1
ATOM 1528 C C . MET B 1 66 ? 8.25 13.844 6.477 1 95.06 66 MET B C 1
ATOM 1530 O O . MET B 1 66 ? 7.141 13.367 6.227 1 95.06 66 MET B O 1
ATOM 1534 N N . LEU B 1 67 ? 8.844 13.742 7.641 1 96.31 67 LEU B N 1
ATOM 1535 C CA . LEU B 1 67 ? 8.227 12.977 8.711 1 96.31 67 LEU B CA 1
ATOM 1536 C C . LEU B 1 67 ? 6.914 13.617 9.156 1 96.31 67 LEU B C 1
ATOM 1538 O O . LEU B 1 67 ? 5.969 12.922 9.531 1 96.31 67 LEU B O 1
ATOM 1542 N N . GLU B 1 68 ? 6.824 14.93 9.062 1 96.62 68 GLU B N 1
ATOM 1543 C CA . GLU B 1 68 ? 5.625 15.664 9.453 1 96.62 68 GLU B CA 1
ATOM 1544 C C . GLU B 1 68 ? 4.465 15.367 8.508 1 96.62 68 GLU B C 1
ATOM 1546 O O . GLU B 1 68 ? 3.307 15.656 8.828 1 96.62 68 GLU B O 1
ATOM 1551 N N . ARG B 1 69 ? 4.703 14.773 7.402 1 94.75 69 ARG B N 1
ATOM 1552 C CA . ARG B 1 69 ? 3.668 14.477 6.418 1 94.75 69 ARG B CA 1
ATOM 1553 C C . ARG B 1 69 ? 3.094 13.086 6.625 1 94.75 69 ARG B C 1
ATOM 1555 O O . ARG B 1 69 ? 2.229 12.641 5.867 1 94.75 69 ARG B O 1
ATOM 1562 N N . VAL B 1 70 ? 3.525 12.398 7.645 1 95.81 70 VAL B N 1
ATOM 1563 C CA . VAL B 1 70 ? 3.025 11.062 7.949 1 95.81 70 VAL B CA 1
ATOM 1564 C C . VAL B 1 70 ? 2.111 11.117 9.172 1 95.81 70 VAL B C 1
ATOM 1566 O O . VAL B 1 70 ? 2.568 11.406 10.281 1 95.81 70 VAL B O 1
ATOM 1569 N N . ALA B 1 71 ? 0.863 10.922 8.93 1 95.12 71 ALA B N 1
ATOM 1570 C CA . ALA B 1 71 ? -0.091 10.805 10.023 1 95.12 71 ALA B CA 1
ATOM 1571 C C . ALA B 1 71 ? -0.262 9.344 10.445 1 95.12 71 ALA B C 1
ATOM 1573 O O . ALA B 1 71 ? -0.649 8.5 9.633 1 95.12 71 ALA B O 1
ATOM 1574 N N . VAL B 1 72 ? 0.016 9.055 11.695 1 95.12 72 VAL B N 1
ATOM 1575 C CA . VAL B 1 72 ? -0.075 7.695 12.203 1 95.12 72 VAL B CA 1
ATOM 1576 C C . VAL B 1 72 ? -1.193 7.602 13.242 1 95.12 72 VAL B C 1
ATOM 1578 O O . VAL B 1 72 ? -1.3 8.453 14.125 1 95.12 72 VAL B O 1
ATOM 1581 N N . THR B 1 73 ? -1.966 6.605 13.055 1 93.62 73 THR B N 1
ATOM 1582 C CA . THR B 1 73 ? -3.035 6.371 14.023 1 93.62 73 THR B CA 1
ATOM 1583 C C . THR B 1 73 ? -3.094 4.898 14.414 1 93.62 73 THR B C 1
ATOM 1585 O O . THR B 1 73 ? -3.035 4.016 13.555 1 93.62 73 THR B O 1
ATOM 1588 N N . ARG B 1 74 ? -3.213 4.684 15.664 1 92.5 74 ARG B N 1
ATOM 1589 C CA . ARG B 1 74 ? -3.391 3.32 16.156 1 92.5 74 ARG B CA 1
ATOM 1590 C C . ARG B 1 74 ? -4.824 2.844 15.93 1 92.5 74 ARG B C 1
ATOM 1592 O O . ARG B 1 74 ? -5.773 3.59 16.172 1 92.5 74 ARG B O 1
ATOM 1599 N N . VAL B 1 75 ? -4.922 1.644 15.375 1 88.69 75 VAL B N 1
ATOM 1600 C CA . VAL B 1 75 ? -6.227 1.012 15.195 1 88.69 75 VAL B CA 1
ATOM 1601 C C . VAL B 1 75 ? -6.191 -0.407 15.758 1 88.69 75 VAL B C 1
ATOM 1603 O O . VAL B 1 75 ? -5.516 -1.282 15.211 1 88.69 75 VAL B O 1
ATOM 1606 N N . SER B 1 76 ? -6.969 -0.681 16.734 1 83.94 76 SER B N 1
ATOM 1607 C CA . SER B 1 76 ? -6.828 -1.943 17.453 1 83.94 76 SER B CA 1
ATOM 1608 C C . SER B 1 76 ? -7.945 -2.914 17.094 1 83.94 76 SER B C 1
ATOM 1610 O O . SER B 1 76 ? -7.852 -4.109 17.359 1 83.94 76 SER B O 1
ATOM 1612 N N . ASN B 1 77 ? -8.992 -2.443 16.547 1 80.56 77 ASN B N 1
ATOM 1613 C CA . ASN B 1 77 ? -10.102 -3.293 16.156 1 80.56 77 ASN B CA 1
ATOM 1614 C C . ASN B 1 77 ? -10.805 -2.754 14.906 1 80.56 77 ASN B C 1
ATOM 1616 O O . ASN B 1 77 ? -10.414 -1.709 14.375 1 80.56 77 ASN B O 1
ATOM 1620 N N . GLN B 1 78 ? -11.766 -3.502 14.422 1 75.56 78 GLN B N 1
ATOM 1621 C CA . GLN B 1 78 ? -12.422 -3.18 13.156 1 75.56 78 GLN B CA 1
ATOM 1622 C C . GLN B 1 78 ? -13.133 -1.834 13.234 1 75.56 78 GLN B C 1
ATOM 1624 O O . GLN B 1 78 ? -13.141 -1.069 12.273 1 75.56 78 GLN B O 1
ATOM 1629 N N . LEU B 1 79 ? -13.734 -1.618 14.414 1 77.94 79 LEU B N 1
ATOM 1630 C CA . LEU B 1 79 ? -14.453 -0.359 14.57 1 77.94 79 LEU B CA 1
ATOM 1631 C C . LEU B 1 79 ? -13.5 0.828 14.469 1 77.94 79 LEU B C 1
ATOM 1633 O O . LEU B 1 79 ? -13.781 1.797 13.758 1 77.94 79 LEU B O 1
ATOM 1637 N N . GLN B 1 80 ? -12.406 0.768 15.172 1 85.38 80 GLN B N 1
ATOM 1638 C CA . GLN B 1 80 ? -11.398 1.818 15.102 1 85.38 80 GLN B CA 1
ATOM 1639 C C . GLN B 1 80 ? -10.859 1.963 13.68 1 85.38 80 GLN B C 1
ATOM 1641 O O . GLN B 1 80 ? -10.562 3.072 13.234 1 85.38 80 GLN B O 1
ATOM 1646 N N . LEU B 1 81 ? -10.727 0.846 13 1 83.38 81 LEU B N 1
ATOM 1647 C CA . LEU B 1 81 ? -10.273 0.873 11.609 1 83.38 81 LEU B CA 1
ATOM 1648 C C . LEU B 1 81 ? -11.25 1.641 10.734 1 83.38 81 LEU B C 1
ATOM 1650 O O . LEU B 1 81 ? -10.852 2.527 9.977 1 83.38 81 LEU B O 1
ATOM 1654 N N . ILE B 1 82 ? -12.492 1.34 10.906 1 78.44 82 ILE B N 1
ATOM 1655 C CA . ILE B 1 82 ? -13.531 1.991 10.109 1 78.44 82 ILE B CA 1
ATOM 1656 C C . ILE B 1 82 ? -13.547 3.486 10.414 1 78.44 82 ILE B C 1
ATOM 1658 O O . ILE B 1 82 ? -13.633 4.312 9.508 1 78.44 82 ILE B O 1
ATOM 1662 N N . GLU B 1 83 ? -13.477 3.842 11.641 1 83.25 83 GLU B N 1
ATOM 1663 C CA . GLU B 1 83 ? -13.469 5.246 12.047 1 83.25 83 GLU B CA 1
ATOM 1664 C C . GLU B 1 83 ? -12.266 5.98 11.453 1 83.25 83 GLU B C 1
ATOM 1666 O O . GLU B 1 83 ? -12.406 7.098 10.953 1 83.25 83 GLU B O 1
ATOM 1671 N N . ALA B 1 84 ? -11.148 5.41 11.555 1 84.44 84 ALA B N 1
ATOM 1672 C CA . ALA B 1 84 ? -9.945 6.016 10.992 1 84.44 84 ALA B CA 1
ATOM 1673 C C . ALA B 1 84 ? -10.078 6.223 9.492 1 84.44 84 ALA B C 1
ATOM 1675 O O . ALA B 1 84 ? -9.688 7.27 8.969 1 84.44 84 ALA B O 1
ATOM 1676 N N . LEU B 1 85 ? -10.641 5.223 8.805 1 81.06 85 LEU B N 1
ATOM 1677 C CA . LEU B 1 85 ? -10.836 5.324 7.359 1 81.06 85 LEU B CA 1
ATOM 1678 C C . LEU B 1 85 ? -11.789 6.465 7.023 1 81.06 85 LEU B C 1
ATOM 1680 O O . LEU B 1 85 ? -11.594 7.172 6.031 1 81.06 85 LEU B O 1
ATOM 1684 N N . ASP B 1 86 ? -12.766 6.598 7.895 1 78.94 86 ASP B N 1
ATOM 1685 C CA . ASP B 1 86 ? -13.711 7.695 7.707 1 78.94 86 ASP B CA 1
ATOM 1686 C C . ASP B 1 86 ? -13.008 9.047 7.836 1 78.94 86 ASP B C 1
ATOM 1688 O O . ASP B 1 86 ? -13.25 9.953 7.035 1 78.94 86 ASP B O 1
ATOM 1692 N N . ILE B 1 87 ? -12.211 9.18 8.758 1 82.94 87 ILE B N 1
ATOM 1693 C CA . ILE B 1 87 ? -11.484 10.422 9 1 82.94 87 ILE B CA 1
ATOM 1694 C C . ILE B 1 87 ? -10.555 10.719 7.824 1 82.94 87 ILE B C 1
ATOM 1696 O O . ILE B 1 87 ? -10.508 11.844 7.336 1 82.94 87 ILE B O 1
ATOM 1700 N N . VAL B 1 88 ? -9.82 9.734 7.414 1 81.88 88 VAL B N 1
ATOM 1701 C CA . VAL B 1 88 ? -8.914 9.906 6.285 1 81.88 88 VAL B CA 1
ATOM 1702 C C . VAL B 1 88 ? -9.695 10.344 5.047 1 81.88 88 VAL B C 1
ATOM 1704 O O . VAL B 1 88 ? -9.266 11.227 4.309 1 81.88 88 VAL B O 1
ATOM 1707 N N . ASP B 1 89 ? -10.812 9.703 4.871 1 75.5 89 ASP B N 1
ATOM 1708 C CA . ASP B 1 89 ? -11.648 10.023 3.719 1 75.5 89 ASP B CA 1
ATOM 1709 C C . ASP B 1 89 ? -12.086 11.484 3.75 1 75.5 89 ASP B C 1
ATOM 1711 O O . ASP B 1 89 ? -12.086 12.164 2.721 1 75.5 89 ASP B O 1
ATOM 1715 N N . ASP B 1 90 ? -12.445 11.945 4.938 1 75.69 90 ASP B N 1
ATOM 1716 C CA . ASP B 1 90 ? -12.93 13.312 5.113 1 75.69 90 ASP B CA 1
ATOM 1717 C C . ASP B 1 90 ? -11.836 14.328 4.777 1 75.69 90 ASP B C 1
ATOM 1719 O O . ASP B 1 90 ? -12.125 15.422 4.293 1 75.69 90 ASP B O 1
ATOM 1723 N N . PHE B 1 91 ? -10.656 13.898 4.988 1 77.75 91 PHE B N 1
ATOM 1724 C CA . PHE B 1 91 ? -9.578 14.875 4.891 1 77.75 91 PHE B CA 1
ATOM 1725 C C . PHE B 1 91 ? -8.633 14.531 3.752 1 77.75 91 PHE B C 1
ATOM 1727 O O . PHE B 1 91 ? -7.602 15.18 3.57 1 77.75 91 PHE B O 1
ATOM 1734 N N . PHE B 1 92 ? -8.984 13.578 3.053 1 75.75 92 PHE B N 1
ATOM 1735 C CA . PHE B 1 92 ? -8.117 13.047 2.014 1 75.75 92 PHE B CA 1
ATOM 1736 C C . PHE B 1 92 ? -7.727 14.133 1.02 1 75.75 92 PHE B C 1
ATOM 1738 O O . PHE B 1 92 ? -6.551 14.297 0.7 1 75.75 92 PHE B O 1
ATOM 1745 N N . GLU B 1 93 ? -8.766 14.859 0.548 1 74.31 93 GLU B N 1
ATOM 1746 C CA . GLU B 1 93 ? -8.523 15.898 -0.45 1 74.31 93 GLU B CA 1
ATOM 1747 C C . GLU B 1 93 ? -7.918 17.141 0.189 1 74.31 93 GLU B C 1
ATOM 1749 O O . GLU B 1 93 ? -6.969 17.734 -0.345 1 74.31 93 GLU B O 1
ATOM 1754 N N . GLU B 1 94 ? -8.422 17.438 1.286 1 80.75 94 GLU B N 1
ATOM 1755 C CA . GLU B 1 94 ? -8 18.672 1.954 1 80.75 94 GLU B CA 1
ATOM 1756 C C . GLU B 1 94 ? -6.52 18.625 2.324 1 80.75 94 GLU B C 1
ATOM 1758 O O . GLU B 1 94 ? -5.809 19.609 2.191 1 80.75 94 GLU B O 1
ATOM 1763 N N . TYR B 1 95 ? -6.023 17.5 2.709 1 83.44 95 TYR B N 1
ATOM 1764 C CA . TYR B 1 95 ? -4.648 17.391 3.188 1 83.44 95 TYR B CA 1
ATOM 1765 C C . TYR B 1 95 ? -3.783 16.625 2.188 1 83.44 95 TYR B C 1
ATOM 1767 O O . TYR B 1 95 ? -2.621 16.328 2.467 1 83.44 95 TYR B O 1
ATOM 1775 N N . CYS B 1 96 ? -4.344 16.328 1.044 1 82.31 96 CYS B N 1
ATOM 1776 C CA . CYS B 1 96 ? -3.617 15.695 -0.053 1 82.31 96 CYS B CA 1
ATOM 1777 C C . CYS B 1 96 ? -2.984 14.383 0.394 1 82.31 96 CYS B C 1
ATOM 1779 O O . CYS B 1 96 ? -1.798 14.148 0.153 1 82.31 96 CYS B O 1
ATOM 1781 N N . PHE B 1 97 ? -3.766 13.609 1.147 1 84.38 97 PHE B N 1
ATOM 1782 C CA . PHE B 1 97 ? -3.371 12.227 1.388 1 84.38 97 PHE B CA 1
ATOM 1783 C C . PHE B 1 97 ? -3.482 11.406 0.111 1 84.38 97 PHE B C 1
ATOM 1785 O O . PHE B 1 97 ? -4.547 11.352 -0.508 1 84.38 97 PHE B O 1
ATOM 1792 N N . ARG B 1 98 ? -2.367 10.789 -0.219 1 83.62 98 ARG B N 1
ATOM 1793 C CA . ARG B 1 98 ? -2.41 10.039 -1.47 1 83.62 98 ARG B CA 1
ATOM 1794 C C . ARG B 1 98 ? -1.885 8.617 -1.274 1 83.62 98 ARG B C 1
ATOM 1796 O O . ARG B 1 98 ? -1.882 7.82 -2.211 1 83.62 98 ARG B O 1
ATOM 1803 N N . LEU B 1 99 ? -1.475 8.32 -0.141 1 87.56 99 LEU B N 1
ATOM 1804 C CA . LEU B 1 99 ? -1.048 6.98 0.248 1 87.56 99 LEU B CA 1
ATOM 1805 C C . LEU B 1 99 ? -1.632 6.598 1.604 1 87.56 99 LEU B C 1
ATOM 1807 O O . LEU B 1 99 ? -1.508 7.352 2.574 1 87.56 99 LEU B O 1
ATOM 1811 N N . LEU B 1 100 ? -2.355 5.547 1.583 1 87.88 100 LEU B N 1
ATOM 1812 C CA . LEU B 1 100 ? -2.898 4.973 2.811 1 87.88 100 LEU B CA 1
ATOM 1813 C C . LEU B 1 100 ? -2.32 3.586 3.064 1 87.88 100 LEU B C 1
ATOM 1815 O O . LEU B 1 100 ? -2.408 2.705 2.205 1 87.88 100 LEU B O 1
ATOM 1819 N N . ILE B 1 101 ? -1.726 3.438 4.234 1 88.88 101 ILE B N 1
ATOM 1820 C CA . ILE B 1 101 ? -1.145 2.154 4.613 1 88.88 101 ILE B CA 1
ATOM 1821 C C . ILE B 1 101 ? -1.906 1.575 5.805 1 88.88 101 ILE B C 1
ATOM 1823 O O . ILE B 1 101 ? -2.15 2.271 6.793 1 88.88 101 ILE B O 1
ATOM 1827 N N . ILE B 1 102 ? -2.346 0.428 5.664 1 86.62 102 ILE B N 1
ATOM 1828 C CA . ILE B 1 102 ? -2.891 -0.345 6.773 1 86.62 102 ILE B CA 1
ATOM 1829 C C . ILE B 1 102 ? -1.979 -1.533 7.074 1 86.62 102 ILE B C 1
ATOM 1831 O O . ILE B 1 102 ? -1.864 -2.453 6.262 1 86.62 102 ILE B O 1
ATOM 1835 N N . ASP B 1 103 ? -1.417 -1.422 8.219 1 81.62 103 ASP B N 1
ATOM 1836 C CA . ASP B 1 103 ? -0.492 -2.514 8.5 1 81.62 103 ASP B CA 1
ATOM 1837 C C . ASP B 1 103 ? -1.192 -3.645 9.258 1 81.62 103 ASP B C 1
ATOM 1839 O O . ASP B 1 103 ? -1.899 -3.398 10.234 1 81.62 103 ASP B O 1
ATOM 1843 N N . ASN B 1 104 ? -1.22 -4.809 8.695 1 70.5 104 ASN B N 1
ATOM 1844 C CA . ASN B 1 104 ? -1.688 -6.074 9.258 1 70.5 104 ASN B CA 1
ATOM 1845 C C . ASN B 1 104 ? -3.211 -6.137 9.297 1 70.5 104 ASN B C 1
ATOM 1847 O O . ASN B 1 104 ? -3.793 -6.559 10.297 1 70.5 104 ASN B O 1
ATOM 1851 N N . ALA B 1 105 ? -3.949 -5.543 8.336 1 63.44 105 ALA B N 1
ATOM 1852 C CA . ALA B 1 105 ? -5.406 -5.418 8.344 1 63.44 105 ALA B CA 1
ATOM 1853 C C . ALA B 1 105 ? -6.07 -6.789 8.344 1 63.44 105 ALA B C 1
ATOM 1855 O O . ALA B 1 105 ? -7.113 -6.98 8.977 1 63.44 105 ALA B O 1
ATOM 1856 N N . LEU B 1 106 ? -5.477 -7.691 7.637 1 61.94 106 LEU B N 1
ATOM 1857 C CA . LEU B 1 106 ? -6.16 -8.969 7.473 1 61.94 106 LEU B CA 1
ATOM 1858 C C . LEU B 1 106 ? -6.297 -9.688 8.812 1 61.94 106 LEU B C 1
ATOM 1860 O O . LEU B 1 106 ? -7.238 -10.461 9.016 1 61.94 106 LEU B O 1
ATOM 1864 N N . GLU B 1 107 ? -5.406 -9.367 9.695 1 62.72 107 GLU B N 1
ATOM 1865 C CA . GLU B 1 107 ? -5.531 -9.984 11.008 1 62.72 107 GLU B CA 1
ATOM 1866 C C . GLU B 1 107 ? -6.781 -9.492 11.734 1 62.72 107 GLU B C 1
ATOM 1868 O O . GLU B 1 107 ? -7.379 -10.234 12.516 1 62.72 107 GLU B O 1
ATOM 1873 N N . MET B 1 108 ? -7.113 -8.289 11.367 1 62.5 108 MET B N 1
ATOM 1874 C CA . MET B 1 108 ? -8.289 -7.703 12.008 1 62.5 108 MET B CA 1
ATOM 1875 C C . MET B 1 108 ? -9.57 -8.289 11.438 1 62.5 108 MET B C 1
ATOM 1877 O O . MET B 1 108 ? -10.641 -8.172 12.047 1 62.5 108 MET B O 1
ATOM 1881 N N . PHE B 1 109 ? -9.492 -8.867 10.312 1 61.38 109 PHE B N 1
ATOM 1882 C CA . PHE B 1 109 ? -10.688 -9.406 9.664 1 61.38 109 PHE B CA 1
ATOM 1883 C C . PHE B 1 109 ? -10.75 -10.922 9.836 1 61.38 109 PHE B C 1
ATOM 1885 O O . PHE B 1 109 ? -11.609 -11.578 9.25 1 61.38 109 PHE B O 1
ATOM 1892 N N . ASP B 1 110 ? -9.766 -11.305 10.367 1 55.47 110 ASP B N 1
ATOM 1893 C CA . ASP B 1 110 ? -9.805 -12.727 10.672 1 55.47 110 ASP B CA 1
ATOM 1894 C C . ASP B 1 110 ? -11.07 -13.086 11.445 1 55.47 110 ASP B C 1
ATOM 1896 O O . ASP B 1 110 ? -11.344 -12.516 12.508 1 55.47 110 ASP B O 1
ATOM 1900 N N . GLU B 1 111 ? -11.992 -13.633 10.602 1 51.78 111 GLU B N 1
ATOM 1901 C CA . GLU B 1 111 ? -13.25 -14.117 11.164 1 51.78 111 GLU B CA 1
ATOM 1902 C C . GLU B 1 111 ? -13.062 -14.648 12.578 1 51.78 111 GLU B C 1
ATOM 1904 O O . GLU B 1 111 ? -13.953 -14.523 13.422 1 51.78 111 GLU B O 1
ATOM 1909 N N . ARG B 1 112 ? -12.094 -15.414 12.695 1 46.28 112 ARG B N 1
ATOM 1910 C CA . ARG B 1 112 ? -11.891 -15.938 14.047 1 46.28 112 ARG B CA 1
ATOM 1911 C C . ARG B 1 112 ? -11.836 -14.797 15.062 1 46.28 112 ARG B C 1
ATOM 1913 O O . ARG B 1 112 ? -12.25 -14.969 16.203 1 46.28 112 ARG B O 1
ATOM 1920 N N . LEU B 1 113 ? -11.305 -13.773 14.547 1 43.53 113 LEU B N 1
ATOM 1921 C CA . LEU B 1 113 ? -11.219 -12.625 15.445 1 43.53 113 LEU B CA 1
ATOM 1922 C C . LEU B 1 113 ? -12.516 -11.82 15.422 1 43.53 113 LEU B C 1
ATOM 1924 O O . LEU B 1 113 ? -12.867 -11.18 16.406 1 43.53 113 LEU B O 1
ATOM 1928 N N . LEU B 1 114 ? -13.117 -11.727 14.25 1 43.66 114 LEU B N 1
ATOM 1929 C CA . LEU B 1 114 ? -14.398 -11.039 14.125 1 43.66 114 LEU B CA 1
ATOM 1930 C C . LEU B 1 114 ? -15.43 -11.625 15.086 1 43.66 114 LEU B C 1
ATOM 1932 O O . LEU B 1 114 ? -16.281 -10.898 15.609 1 43.66 114 LEU B O 1
ATOM 1936 N N . ASP B 1 115 ? -15.484 -12.867 15.047 1 42.88 115 ASP B N 1
ATOM 1937 C CA . ASP B 1 115 ? -16.422 -13.469 16 1 42.88 115 ASP B CA 1
ATOM 1938 C C . ASP B 1 115 ? -16.281 -12.852 17.391 1 42.88 115 ASP B C 1
ATOM 1940 O O . ASP B 1 115 ? -17.266 -12.609 18.062 1 42.88 115 ASP B O 1
ATOM 1944 N N . GLU B 1 116 ? -15.203 -12.703 17.797 1 40.19 116 GLU B N 1
ATOM 1945 C CA . GLU B 1 116 ? -15.086 -12.227 19.172 1 40.19 116 GLU B CA 1
ATOM 1946 C C . GLU B 1 116 ? -15.555 -10.781 19.297 1 40.19 116 GLU B C 1
ATOM 1948 O O . GLU B 1 116 ? -16.062 -10.375 20.359 1 40.19 116 GLU B O 1
ATOM 1953 N N . ASN B 1 117 ? -15.219 -9.969 18.359 1 37.34 117 ASN B N 1
ATOM 1954 C CA . ASN B 1 117 ? -15.531 -8.555 18.516 1 37.34 117 ASN B CA 1
ATOM 1955 C C . ASN B 1 117 ? -16.984 -8.258 18.156 1 37.34 117 ASN B C 1
ATOM 1957 O O . ASN B 1 117 ? -17.547 -7.262 18.609 1 37.34 117 ASN B O 1
ATOM 1961 N N . LEU B 1 118 ? -17.484 -8.781 17.062 1 35.88 118 LEU B N 1
ATOM 1962 C CA . LEU B 1 118 ? -18.922 -8.586 16.828 1 35.88 118 LEU B CA 1
ATOM 1963 C C . LEU B 1 118 ? -19.734 -9.156 17.969 1 35.88 118 LEU B C 1
ATOM 1965 O O . LEU B 1 118 ? -20.875 -8.719 18.203 1 35.88 118 LEU B O 1
ATOM 1969 N N . THR B 1 119 ? -19.359 -10.266 18.438 1 33.88 119 THR B N 1
ATOM 1970 C CA . THR B 1 119 ? -20.156 -10.781 19.531 1 33.88 119 THR B CA 1
ATOM 1971 C C . THR B 1 119 ? -20.156 -9.812 20.703 1 33.88 119 THR B C 1
ATOM 1973 O O . THR B 1 119 ? -21.125 -9.742 21.469 1 33.88 119 THR B O 1
ATOM 1976 N N . SER B 1 120 ? -19.125 -9.188 21.031 1 35.22 120 SER B N 1
ATOM 1977 C CA . SER B 1 120 ? -19.219 -8.391 22.25 1 35.22 120 SER B CA 1
ATOM 1978 C C . SER B 1 120 ? -20.047 -7.125 22.016 1 35.22 120 SER B C 1
ATOM 1980 O O . SER B 1 120 ? -20.734 -6.656 22.922 1 35.22 120 SER B O 1
ATOM 1982 N N . GLU B 1 121 ? -19.953 -6.43 20.922 1 33.59 121 GLU B N 1
ATOM 1983 C CA . GLU B 1 121 ? -20.75 -5.207 20.859 1 33.59 121 GLU B CA 1
ATOM 1984 C C . GLU B 1 121 ? -22.188 -5.508 20.438 1 33.59 121 GLU B C 1
ATOM 1986 O O . GLU B 1 121 ? -23.062 -4.656 20.578 1 33.59 121 GLU B O 1
ATOM 1991 N N . TYR B 1 122 ? -22.375 -6.551 19.562 1 30.92 122 TYR B N 1
ATOM 1992 C CA . TYR B 1 122 ? -23.781 -6.73 19.219 1 30.92 122 TYR B CA 1
ATOM 1993 C C . TYR B 1 122 ? -24.469 -7.672 20.188 1 30.92 122 TYR B C 1
ATOM 1995 O O . TYR B 1 122 ? -25.672 -7.938 20.062 1 30.92 122 TYR B O 1
ATOM 2003 N N . LEU B 1 123 ? -23.688 -8.359 20.891 1 27.28 123 LEU B N 1
ATOM 2004 C CA . LEU B 1 123 ? -24.516 -8.938 21.938 1 27.28 123 LEU B CA 1
ATOM 2005 C C . LEU B 1 123 ? -24.609 -7.996 23.141 1 27.28 123 LEU B C 1
ATOM 2007 O O . LEU B 1 123 ? -23.625 -7.363 23.516 1 27.28 123 LEU B O 1
#

Foldseek 3Di:
DQAQDDDDDDDPDTSVLVVLLVLLVVLVVDVAAEEEEEQPPPDDLVSSLVSNPVPPDADPVNSVVSSVRYHYDYDHAPVSVVVSVVVCVVCCVVRVHDYYHYYNVVVRVPVVNVVVVCVVPVD/DQAQDDDDDDDPDTSVLVVLLVLLVVLVVDVAAEEEEEQPPPDDLVSSLVSNPVPPDADPVNSVVSSVRYHYDYDHAPVSVVVSVVVCVVCCVVRVHDYYHYYNVVVRVPVVNVVVVCVVVVD

Organism: Oesophagostomum dentatum (NCBI:txid61180)

InterPro domains:
  IPR027417 P-loop containing nucleoside triphosphate hydrolase [G3DSA:3.40.50.300] (16-121)
  IPR027417 P-loop containing nucleoside triphosphate hydrolase [SSF52540] (17-118)

Radius of gyration: 18.06 Å; Cα contacts (8 Å, |Δi|>4): 338; chains: 2; bounding box: 57×41×42 Å

Sequence (246 aa):
LCISRKCGRPPLLTLFQLCYAFVANFLRNTTFNVAWLDSSGSFRAHRLQEYLIDSADVSEDLVESMLERVAVTRVSNQLQLIEALDIVDDFFEEYCFRLLIIDNALEMFDERLLDENLTSEYLLCISRKCGRPPLLTLFQLCYAFVANFLRNTTFNVAWLDSSGSFRAHRLQEYLIDSADVSEDLVESMLERVAVTRVSNQLQLIEALDIVDDFFEEYCFRLLIIDNALEMFDERLLDENLTSEYL

Secondary structure (DSSP, 8-state):
-B-----SSPPSS-HHHHHHHHHHHHHHH---EEEEEESSS---HHHHHHHHHTSTT--HHHHHHHHTTEEEEE--SHHHHHHHHHHHHHHTTTTTEEEEEEETHHHHT-HHHHHHHHHHHH-/-B-----SSPPSS-HHHHHHHHHHHHHHH---EEEEEESSS---HHHHHHHHHTSTT--HHHHHHHHTTEEEEE--SHHHHHHHHHHHHHHTTTTTEEEEEEETHHHHT-HHHHHHHHHHHH-

Nearest PDB structures (foldseek):
  8faz-assembly1_D  TM=8.796E-01  e=1.243E-04  Homo sapiens
  8ouz-assembly1_C  TM=8.862E-01  e=4.492E-04  Homo sapiens
  8ouz-assembly1_D  TM=8.508E-01  e=4.790E-04  Homo sapiens
  8faz-assembly1_X  TM=8.615E-01  e=2.386E-03  Homo sapiens
  8gbj-assembly1_D  TM=8.812E-01  e=5.500E-03  Homo sapiens

pLDDT: mean 77.38, std 17.65, range [27.09, 96.62]